Protein AF-A0A7C8EP03-F1 (afdb_monomer)

Secondary structure (DSSP, 8-state):
-EEEEEEEES--TT-TT-SS--EEEEEEEEEEGGGHHHHHHHHHHHHHTTS-HHHHHH----HHHHHHT-GGGTTS-HHHHHHHHHHHHHHHHHTT--EEEEEEEHHHHHHHHHHHH-TT----HHHHHHHHHHHHHHHHHHHH-TT--EEEEE---TTTHHHHHHHHHHHHH-TT-S---SSEEEEEEE--GGG-----

Sequence (200 aa):
MNLVYIDESGNTGLNLKDRQQPVFLLAAIVVHSSKWFSVEKGLRRILEGYFSPELSHSMELHAIDLKLRRKHFEKISFDESLTIRNKMLQMLIDYEIPVIYQRIIKGKFEKFCEANYGPGIKINPYVMAFPFVCLEVNRYLQKKGAEELGMLIFDEQKETFQQVERTLRTLRLDPSSILKTTNLIEKGFFVDSKKACLYN

Structure (mmCIF, N/CA/C/O backbone):
data_AF-A0A7C8EP03-F1
#
_entry.id   AF-A0A7C8EP03-F1
#
loop_
_atom_site.group_PDB
_atom_site.id
_atom_site.type_symbol
_atom_site.label_atom_id
_atom_site.label_alt_id
_atom_site.label_comp_id
_atom_site.label_asym_id
_atom_site.label_entity_id
_atom_site.label_seq_id
_atom_site.pdbx_PDB_ins_code
_atom_site.Cartn_x
_atom_site.Cartn_y
_atom_site.Cartn_z
_atom_site.occupancy
_atom_site.B_iso_or_equiv
_atom_site.auth_seq_id
_atom_site.auth_comp_id
_atom_site.auth_asym_id
_atom_site.auth_atom_id
_atom_site.pdbx_PDB_model_num
ATOM 1 N N . MET A 1 1 ? -12.267 12.099 -10.041 1.00 91.50 1 MET A N 1
ATOM 2 C CA . MET A 1 1 ? -10.887 12.262 -9.511 1.00 91.50 1 MET A CA 1
ATOM 3 C C . MET A 1 1 ? -10.672 11.233 -8.421 1.00 91.50 1 MET A C 1
ATOM 5 O O . MET A 1 1 ? -11.517 11.108 -7.540 1.00 91.50 1 MET A O 1
ATOM 9 N N . ASN A 1 2 ? -9.554 10.519 -8.463 1.00 94.88 2 ASN A N 1
ATOM 10 C CA . ASN A 1 2 ? -9.247 9.434 -7.541 1.00 94.88 2 ASN A CA 1
ATOM 11 C C . ASN A 1 2 ? -8.010 9.787 -6.709 1.00 94.88 2 ASN A C 1
ATOM 13 O O . ASN A 1 2 ? -6.976 10.154 -7.256 1.00 94.88 2 ASN A O 1
ATOM 17 N N . LEU A 1 3 ? -8.114 9.677 -5.392 1.00 94.06 3 LEU A N 1
ATOM 18 C CA . LEU A 1 3 ? -7.002 9.802 -4.458 1.00 94.06 3 LEU A CA 1
ATOM 19 C C . LEU A 1 3 ? -6.352 8.424 -4.323 1.00 94.06 3 LEU A C 1
ATOM 21 O O . LEU A 1 3 ? -7.020 7.461 -3.945 1.00 94.06 3 LEU A O 1
ATOM 25 N N . VAL A 1 4 ? -5.079 8.313 -4.688 1.00 94.50 4 VAL A N 1
ATOM 26 C CA . VAL A 1 4 ? -4.335 7.050 -4.714 1.00 94.50 4 VAL A CA 1
ATOM 27 C C . VAL A 1 4 ? -3.289 7.092 -3.610 1.00 94.50 4 VAL A C 1
ATOM 29 O O . VAL A 1 4 ? -2.207 7.642 -3.800 1.00 94.50 4 VAL A O 1
ATOM 32 N N . TYR A 1 5 ? -3.618 6.517 -2.459 1.00 92.12 5 TYR A N 1
ATOM 33 C CA . TYR A 1 5 ? -2.709 6.441 -1.316 1.00 92.12 5 TYR A CA 1
ATOM 34 C C . TYR A 1 5 ? -1.789 5.243 -1.474 1.00 92.12 5 TYR A C 1
ATOM 36 O O . TYR A 1 5 ? -2.287 4.127 -1.622 1.00 92.12 5 TYR A O 1
ATOM 44 N N . ILE A 1 6 ? -0.479 5.475 -1.449 1.00 91.81 6 ILE A N 1
ATOM 45 C CA . ILE A 1 6 ? 0.542 4.436 -1.562 1.00 91.81 6 ILE A CA 1
ATOM 46 C C . ILE A 1 6 ? 1.292 4.318 -0.240 1.00 91.81 6 ILE A C 1
ATOM 48 O O . ILE A 1 6 ? 1.792 5.312 0.279 1.00 91.81 6 ILE A O 1
ATOM 52 N N . ASP A 1 7 ? 1.394 3.089 0.254 1.00 91.31 7 ASP A N 1
ATOM 53 C CA . ASP A 1 7 ? 2.148 2.741 1.456 1.00 91.31 7 ASP A CA 1
ATOM 54 C C . ASP A 1 7 ? 2.815 1.370 1.275 1.00 91.31 7 ASP A C 1
ATOM 56 O O . ASP A 1 7 ? 2.405 0.553 0.432 1.00 91.31 7 ASP A O 1
ATOM 60 N N . GLU A 1 8 ? 3.857 1.106 2.052 1.00 92.00 8 GLU A N 1
ATOM 61 C CA . GLU A 1 8 ? 4.607 -0.137 1.997 1.00 92.00 8 GLU A CA 1
ATOM 62 C C . GLU A 1 8 ? 4.718 -0.856 3.338 1.00 92.00 8 GLU A C 1
ATOM 64 O O . GLU A 1 8 ? 4.571 -0.320 4.429 1.00 92.00 8 GLU A O 1
ATOM 69 N N . SER A 1 9 ? 5.046 -2.139 3.249 1.00 91.94 9 SER A N 1
ATOM 70 C CA . SER A 1 9 ? 5.392 -2.947 4.404 1.00 91.94 9 SER A CA 1
ATOM 71 C C . SER A 1 9 ? 6.598 -3.818 4.102 1.00 91.94 9 SER A C 1
ATOM 73 O O . SER A 1 9 ? 6.785 -4.307 2.983 1.00 91.94 9 SER A O 1
ATOM 75 N N . GLY A 1 10 ? 7.424 -4.035 5.123 1.00 91.31 10 GLY A N 1
ATOM 76 C CA . GLY A 1 10 ? 8.625 -4.851 4.999 1.00 91.31 10 GLY A CA 1
ATOM 77 C C . GLY A 1 10 ? 9.752 -4.158 4.232 1.00 91.31 10 GLY A C 1
ATOM 78 O O . GLY A 1 10 ? 10.548 -4.840 3.584 1.00 91.31 10 GLY A O 1
ATOM 79 N N . ASN A 1 11 ? 9.822 -2.825 4.244 1.00 90.12 11 ASN A N 1
ATOM 80 C CA . ASN A 1 11 ? 10.927 -2.093 3.636 1.00 90.12 11 ASN A CA 1
ATOM 81 C C . ASN A 1 11 ? 12.178 -2.179 4.524 1.00 90.12 11 ASN A C 1
ATOM 83 O O . ASN A 1 11 ? 12.226 -1.619 5.612 1.00 90.12 11 ASN A O 1
ATOM 87 N N . THR A 1 12 ? 13.196 -2.895 4.048 1.00 91.69 12 THR A N 1
ATOM 88 C CA . THR A 1 12 ? 14.515 -3.004 4.702 1.00 91.69 12 THR A CA 1
ATOM 89 C C . THR A 1 12 ? 15.621 -2.460 3.796 1.00 91.69 12 THR A C 1
ATOM 91 O O . THR A 1 12 ? 16.773 -2.900 3.867 1.00 91.69 12 THR A O 1
ATOM 94 N N . GLY A 1 13 ? 15.259 -1.560 2.873 1.00 89.69 13 GLY A N 1
ATOM 95 C CA . GLY A 1 13 ? 16.152 -1.036 1.846 1.00 89.69 13 GLY A CA 1
ATOM 96 C C . GLY A 1 13 ? 16.769 -2.154 1.003 1.00 89.69 13 GLY A C 1
ATOM 97 O O . GLY A 1 13 ? 16.072 -2.985 0.420 1.00 89.69 13 GLY A O 1
ATOM 98 N N . LEU A 1 14 ? 18.102 -2.199 0.958 1.00 91.75 14 LEU A N 1
ATOM 99 C CA . LEU A 1 14 ? 18.863 -3.195 0.191 1.00 91.75 14 LEU A CA 1
ATOM 100 C C . LEU A 1 14 ? 19.091 -4.520 0.941 1.00 91.75 14 LEU A C 1
ATOM 102 O O . LEU A 1 14 ? 19.703 -5.443 0.391 1.00 91.75 14 LEU A O 1
ATOM 106 N N . ASN A 1 15 ? 18.625 -4.655 2.188 1.00 93.50 15 ASN A N 1
ATOM 107 C CA . ASN A 1 15 ? 18.754 -5.907 2.930 1.00 93.50 15 ASN A CA 1
ATOM 108 C C . ASN A 1 15 ? 17.709 -6.937 2.467 1.00 93.50 15 ASN A C 1
ATOM 110 O O . ASN A 1 15 ? 16.651 -7.095 3.078 1.00 93.50 15 ASN A O 1
ATOM 114 N N . LEU A 1 16 ? 18.024 -7.672 1.398 1.00 93.06 16 LEU A N 1
ATOM 115 C CA . LEU A 1 16 ? 17.158 -8.718 0.839 1.00 93.06 16 LEU A CA 1
ATOM 116 C C . LEU A 1 16 ? 17.169 -10.040 1.634 1.00 93.06 16 LEU A C 1
ATOM 118 O O . LEU A 1 16 ? 16.388 -10.943 1.331 1.00 93.06 16 LEU A O 1
ATOM 122 N N . LYS A 1 17 ? 18.021 -10.156 2.660 1.00 92.69 17 LYS A N 1
ATOM 123 C CA . LYS A 1 17 ? 18.190 -11.372 3.476 1.00 92.69 17 LYS A CA 1
ATOM 124 C C . LYS A 1 17 ? 17.561 -11.264 4.866 1.00 92.69 17 LYS A C 1
ATOM 126 O O . LYS A 1 17 ? 17.803 -12.127 5.710 1.00 92.69 17 LYS A O 1
ATOM 131 N N . ASP A 1 18 ? 16.762 -10.228 5.116 1.00 92.81 18 ASP A N 1
ATOM 132 C CA . ASP A 1 18 ? 16.060 -10.071 6.386 1.00 92.81 18 ASP A CA 1
ATOM 133 C C . ASP A 1 18 ? 15.073 -11.231 6.612 1.00 92.81 18 ASP A C 1
ATOM 135 O O . ASP A 1 18 ? 14.080 -11.383 5.896 1.00 92.81 18 ASP A O 1
ATOM 139 N N . ARG A 1 19 ? 15.362 -12.069 7.614 1.00 92.31 19 ARG A N 1
ATOM 140 C CA . ARG A 1 19 ? 14.535 -13.235 7.959 1.00 92.31 19 ARG A CA 1
ATOM 141 C C . ARG A 1 19 ? 13.254 -12.858 8.702 1.00 92.31 19 ARG A C 1
ATOM 143 O O . ARG A 1 19 ? 12.299 -13.628 8.650 1.00 92.31 19 ARG A O 1
ATOM 150 N N . GLN A 1 20 ? 13.227 -11.717 9.390 1.00 93.50 20 GLN A N 1
ATOM 151 C CA . GLN A 1 20 ? 12.037 -11.222 10.087 1.00 93.50 20 GLN A CA 1
ATOM 152 C C . GLN A 1 20 ? 11.071 -10.539 9.112 1.00 93.50 20 GLN A C 1
ATOM 154 O O . GLN A 1 20 ? 9.857 -10.602 9.305 1.00 93.50 20 GLN A O 1
ATOM 159 N N . GLN A 1 21 ? 11.597 -9.944 8.039 1.00 92.50 21 GLN A N 1
ATOM 160 C CA . GLN A 1 21 ? 10.820 -9.287 6.987 1.00 92.50 21 GLN A CA 1
ATOM 161 C C . GLN A 1 21 ? 11.145 -9.866 5.596 1.00 92.50 21 GLN A C 1
ATOM 163 O O . GLN A 1 21 ? 11.687 -9.158 4.744 1.00 92.50 21 GLN A O 1
ATOM 168 N N . PRO A 1 22 ? 10.803 -11.137 5.310 1.00 96.69 22 PRO A N 1
ATOM 169 C CA . PRO A 1 22 ? 11.186 -11.809 4.061 1.00 96.69 22 PRO A CA 1
ATOM 170 C C . PRO A 1 22 ? 10.405 -11.326 2.828 1.00 96.69 22 PRO A C 1
ATOM 172 O O . PRO A 1 22 ? 10.732 -11.683 1.691 1.00 96.69 22 PRO A O 1
ATOM 175 N N . VAL A 1 23 ? 9.348 -10.544 3.044 1.00 97.12 23 VAL A N 1
ATOM 176 C CA . VAL A 1 23 ? 8.439 -10.047 2.014 1.00 97.12 23 VAL A CA 1
ATOM 177 C C . VAL A 1 23 ? 8.402 -8.529 2.085 1.00 97.12 23 VAL A C 1
ATOM 179 O O . VAL A 1 23 ? 8.245 -7.965 3.163 1.00 97.12 23 VAL A O 1
ATOM 182 N N . PHE A 1 24 ? 8.532 -7.896 0.926 1.00 96.31 24 PHE A N 1
ATOM 183 C CA . PHE A 1 24 ? 8.195 -6.497 0.714 1.00 96.31 24 PHE A CA 1
ATOM 184 C C . PHE A 1 24 ? 6.832 -6.416 0.013 1.00 96.31 24 PHE A C 1
ATOM 186 O O . PHE A 1 24 ? 6.558 -7.200 -0.905 1.00 96.31 24 PHE A O 1
ATOM 193 N N . LEU A 1 25 ? 5.985 -5.489 0.442 1.00 96.19 25 LEU A N 1
ATOM 194 C CA . LEU A 1 25 ? 4.682 -5.213 -0.152 1.00 96.19 25 LEU A CA 1
ATOM 195 C C . LEU A 1 25 ? 4.572 -3.712 -0.390 1.00 96.19 25 LEU A C 1
ATOM 197 O O . LEU A 1 25 ? 4.747 -2.952 0.551 1.00 96.19 25 LEU A O 1
ATOM 201 N N . LEU A 1 26 ? 4.234 -3.312 -1.609 1.00 95.44 26 LEU A N 1
ATOM 202 C CA . LEU A 1 26 ? 3.819 -1.949 -1.926 1.00 95.44 26 LEU A CA 1
ATOM 203 C C . LEU A 1 26 ? 2.355 -1.996 -2.341 1.00 95.44 26 LEU A C 1
ATOM 205 O O . LEU A 1 26 ? 2.010 -2.764 -3.244 1.00 95.44 26 LEU A O 1
ATOM 209 N N . ALA A 1 27 ? 1.503 -1.221 -1.682 1.00 95.75 27 ALA A N 1
ATOM 210 C CA . ALA A 1 27 ? 0.070 -1.217 -1.929 1.00 95.75 27 ALA A CA 1
ATOM 211 C C . ALA A 1 27 ? -0.431 0.197 -2.222 1.00 95.75 27 ALA A C 1
ATOM 213 O O . ALA A 1 27 ? 0.077 1.173 -1.685 1.00 95.75 27 ALA A O 1
ATOM 214 N N . ALA A 1 28 ? -1.447 0.276 -3.071 1.00 95.69 28 ALA A N 1
ATOM 215 C CA . ALA A 1 28 ? -2.186 1.468 -3.420 1.00 95.69 28 ALA A CA 1
ATOM 216 C C . ALA A 1 28 ? -3.669 1.255 -3.101 1.00 95.69 28 ALA A C 1
ATOM 218 O O . ALA A 1 28 ? -4.264 0.264 -3.536 1.00 95.69 28 ALA A O 1
ATOM 219 N N . ILE A 1 29 ? -4.271 2.200 -2.385 1.00 95.94 29 ILE A N 1
ATOM 220 C CA . ILE A 1 29 ? -5.716 2.275 -2.161 1.00 95.94 29 ILE A CA 1
ATOM 221 C C . ILE A 1 29 ? -6.265 3.417 -3.013 1.00 95.94 29 ILE A C 1
ATOM 223 O O . ILE A 1 29 ? -5.770 4.542 -2.935 1.00 95.94 29 ILE A O 1
ATOM 227 N N . VAL A 1 30 ? -7.285 3.135 -3.828 1.00 96.38 30 VAL A N 1
ATOM 228 C CA . VAL A 1 30 ? -7.843 4.107 -4.781 1.00 96.38 30 VAL A CA 1
ATOM 229 C C . VAL A 1 30 ? -9.221 4.591 -4.329 1.00 96.38 30 VAL A C 1
ATOM 231 O O . VAL A 1 30 ? -10.228 3.910 -4.505 1.00 96.38 30 VAL A O 1
ATOM 234 N N . VAL A 1 31 ? -9.301 5.799 -3.779 1.00 96.12 31 VAL A N 1
ATOM 235 C CA . VAL A 1 31 ? -10.553 6.374 -3.270 1.00 96.12 31 VAL A CA 1
ATOM 236 C C . VAL A 1 31 ? -11.045 7.458 -4.220 1.00 96.12 31 VAL A C 1
ATOM 238 O O . VAL A 1 31 ? -10.395 8.486 -4.391 1.00 96.12 31 VAL A O 1
ATOM 241 N N . HIS A 1 32 ? -12.215 7.274 -4.833 1.00 95.31 32 HIS A N 1
ATOM 242 C CA . HIS A 1 32 ? -12.831 8.367 -5.587 1.00 95.31 32 HIS A CA 1
ATOM 243 C C . HIS A 1 32 ? -13.190 9.516 -4.632 1.00 95.31 32 HIS A C 1
ATOM 245 O O . HIS A 1 32 ? -13.743 9.267 -3.559 1.00 95.31 32 HIS A O 1
ATOM 251 N N . SER A 1 33 ? -12.918 10.768 -5.010 1.00 93.75 33 SER A N 1
ATOM 252 C CA . SER A 1 33 ? -13.077 11.929 -4.119 1.00 93.75 33 SER A CA 1
ATOM 253 C C . SER A 1 33 ? -14.491 12.064 -3.540 1.00 93.75 33 SER A C 1
ATOM 255 O O . SER A 1 33 ? -14.646 12.438 -2.382 1.00 93.75 33 SER A O 1
ATOM 257 N N . SER A 1 34 ? -15.527 11.675 -4.291 1.00 94.62 34 SER A N 1
ATOM 258 C CA . SER A 1 34 ? -16.915 11.668 -3.797 1.00 94.62 34 SER A CA 1
ATOM 259 C C . SER A 1 34 ? -17.189 10.640 -2.689 1.00 94.62 34 SER A C 1
ATOM 261 O O . SER A 1 34 ? -18.133 10.815 -1.921 1.00 94.62 34 SER A O 1
ATOM 263 N N . LYS A 1 35 ? -16.383 9.574 -2.583 1.00 94.81 35 LYS A N 1
ATOM 264 C CA . LYS A 1 35 ? -16.506 8.543 -1.540 1.00 94.81 35 LYS A CA 1
ATOM 265 C C . LYS A 1 35 ? -15.718 8.895 -0.271 1.00 94.81 35 LYS A C 1
ATOM 267 O O . LYS A 1 35 ? -15.997 8.300 0.765 1.00 94.81 35 LYS A O 1
ATOM 272 N N . TRP A 1 36 ? -14.798 9.870 -0.323 1.00 92.62 36 TRP A N 1
ATOM 273 C CA . TRP A 1 36 ? -13.889 10.227 0.780 1.00 92.62 36 TRP A CA 1
ATOM 274 C C . TRP A 1 36 ? -14.606 10.370 2.127 1.00 92.62 36 T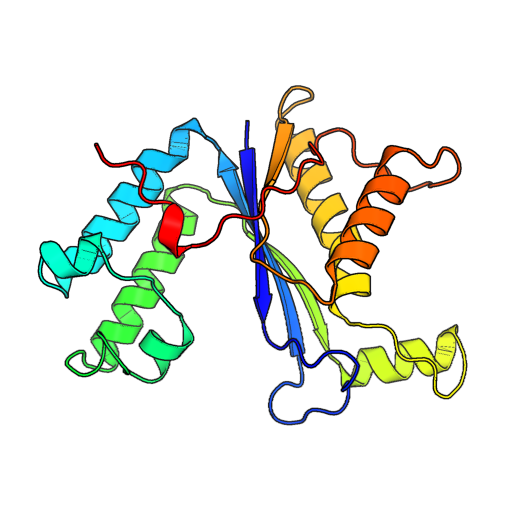RP A C 1
ATOM 276 O O . TRP A 1 36 ? -14.331 9.620 3.059 1.00 92.62 36 TRP A O 1
ATOM 286 N N . PHE A 1 37 ? -15.595 11.264 2.195 1.00 93.12 37 PHE A N 1
ATOM 287 C CA . PHE A 1 37 ? -16.313 11.547 3.439 1.00 93.12 37 PHE A CA 1
ATOM 288 C C . PHE A 1 37 ? -17.069 10.323 3.978 1.00 93.12 37 PHE A C 1
ATOM 290 O O . PHE A 1 37 ? -17.167 10.120 5.186 1.00 93.12 37 PHE A O 1
ATOM 297 N N . SER A 1 38 ? -17.590 9.475 3.086 1.00 94.81 38 SER A N 1
ATOM 298 C CA . SER A 1 38 ? -18.303 8.256 3.486 1.00 94.81 38 SER A CA 1
ATOM 299 C C . SER A 1 38 ? -17.348 7.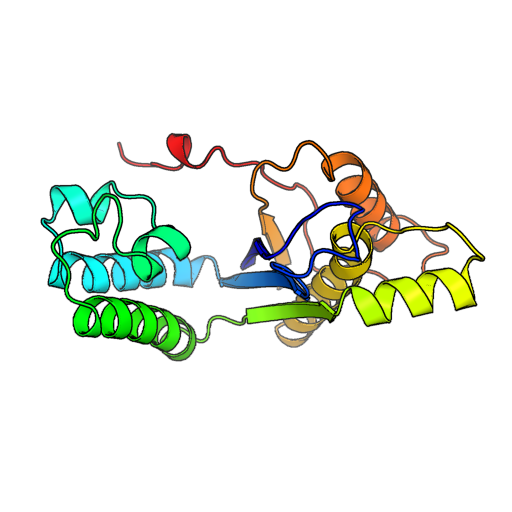217 4.071 1.00 94.81 38 SER A C 1
ATOM 301 O O . SER A 1 38 ? -17.650 6.621 5.106 1.00 94.81 38 SER A O 1
ATOM 303 N N . VAL A 1 39 ? -16.177 7.043 3.452 1.00 94.06 39 VAL A N 1
ATOM 304 C CA . VAL A 1 39 ? -15.118 6.152 3.946 1.00 94.06 39 VAL A CA 1
ATOM 305 C C . VAL A 1 39 ? -14.612 6.629 5.306 1.00 94.06 39 VAL A C 1
ATOM 307 O O . VAL A 1 39 ? -14.563 5.842 6.248 1.00 94.06 39 VAL A O 1
ATOM 310 N N . GLU A 1 40 ? -14.317 7.922 5.440 1.00 92.12 40 GLU A N 1
ATOM 311 C CA . GLU A 1 40 ?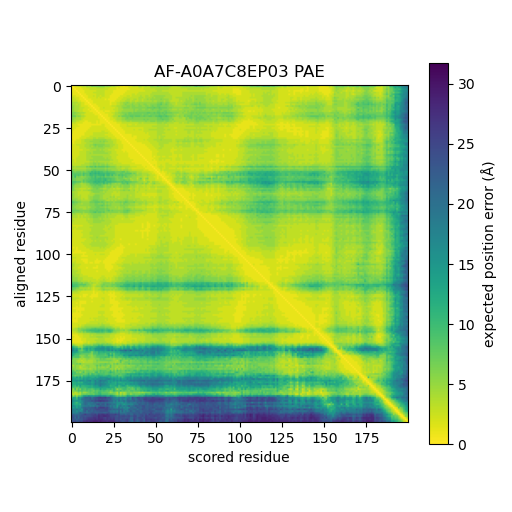 -13.866 8.518 6.699 1.00 92.12 40 GLU A CA 1
ATOM 312 C C . GLU A 1 40 ? -14.902 8.332 7.816 1.00 92.12 40 GLU A C 1
ATOM 314 O O . GLU A 1 40 ? -14.584 7.829 8.894 1.00 92.12 40 GLU A O 1
ATOM 319 N N . LYS A 1 41 ? -16.173 8.654 7.547 1.00 92.00 41 LYS A N 1
ATOM 320 C CA . LYS A 1 41 ? -17.267 8.453 8.506 1.00 92.00 41 LYS A CA 1
ATOM 321 C C . LYS A 1 41 ? -17.454 6.978 8.869 1.00 92.00 41 LYS A C 1
ATOM 323 O O . LYS A 1 41 ? -17.758 6.664 10.020 1.00 92.00 41 LYS A O 1
ATOM 328 N N . GLY A 1 42 ? -17.284 6.074 7.903 1.00 93.12 42 GLY A N 1
ATOM 329 C CA . GLY A 1 42 ? -17.304 4.629 8.127 1.00 93.12 42 GLY A CA 1
ATOM 330 C C . GLY A 1 42 ? -16.213 4.193 9.100 1.00 93.12 42 GLY A C 1
ATOM 331 O O . GLY A 1 42 ? -16.507 3.500 10.075 1.00 93.12 42 GLY A O 1
ATOM 332 N N . LEU A 1 43 ? -14.985 4.671 8.888 1.00 92.62 43 LEU A N 1
ATOM 333 C CA . LEU A 1 43 ? -13.852 4.396 9.764 1.00 92.62 43 LEU A CA 1
ATOM 334 C C . LEU A 1 43 ? -14.096 4.933 11.179 1.00 92.62 43 LEU A C 1
ATOM 336 O O . LEU A 1 43 ? -13.962 4.180 12.143 1.00 92.62 43 LEU A O 1
ATOM 340 N N . ARG A 1 44 ? -14.528 6.194 11.310 1.00 91.31 44 ARG A N 1
ATOM 341 C CA . ARG A 1 44 ? -14.831 6.815 12.613 1.00 91.31 44 ARG A CA 1
ATOM 342 C C . ARG A 1 44 ? -15.889 6.028 13.382 1.00 91.31 44 ARG A C 1
ATOM 344 O O . ARG A 1 44 ? -15.666 5.697 14.541 1.00 91.31 44 ARG A O 1
ATOM 351 N N . ARG A 1 45 ? -16.971 5.610 12.717 1.00 92.62 45 ARG A N 1
ATOM 352 C 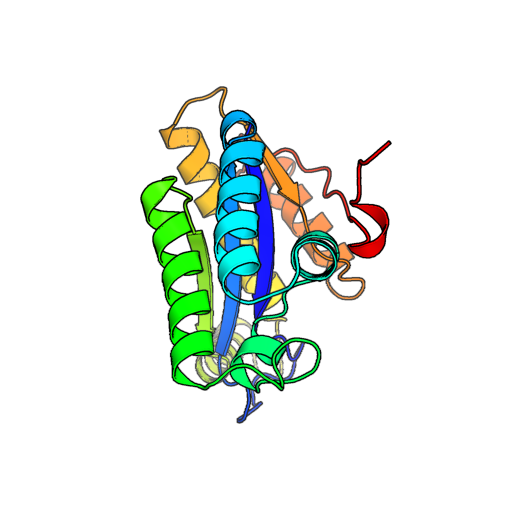CA . ARG A 1 45 ? -18.023 4.787 13.336 1.00 92.62 45 ARG A CA 1
ATOM 353 C C . ARG A 1 45 ? -17.506 3.434 13.829 1.00 92.62 45 ARG A C 1
ATOM 355 O O . ARG A 1 45 ? -17.973 2.941 14.853 1.00 92.62 45 ARG A O 1
ATOM 362 N N . ILE A 1 46 ? -16.566 2.813 13.110 1.00 93.81 46 ILE A N 1
ATOM 363 C CA . ILE A 1 46 ? -15.929 1.575 13.581 1.00 93.81 46 ILE A CA 1
ATOM 364 C C . ILE A 1 46 ? -15.181 1.851 14.887 1.00 93.81 46 ILE A C 1
ATOM 366 O O . ILE A 1 46 ? -15.337 1.076 15.825 1.00 93.81 46 ILE A O 1
ATOM 370 N N . LEU A 1 47 ? -14.409 2.940 14.957 1.00 92.62 47 LEU A N 1
ATOM 371 C CA . LEU A 1 47 ? -13.590 3.290 16.121 1.00 92.62 47 LEU A CA 1
ATOM 372 C C . LEU A 1 47 ? -14.413 3.749 17.332 1.00 92.62 47 LEU A C 1
ATOM 374 O O . LEU A 1 47 ? -14.112 3.345 18.450 1.00 92.62 47 LEU A O 1
ATOM 378 N N . GLU A 1 48 ? -15.471 4.532 17.132 1.00 91.62 48 GLU A N 1
ATOM 379 C CA . GLU A 1 48 ? -16.393 4.972 18.196 1.00 91.62 48 GLU A CA 1
ATOM 380 C C . GLU A 1 48 ? -17.041 3.803 18.951 1.00 91.62 48 GLU A C 1
ATOM 382 O O . GLU A 1 48 ? -17.425 3.950 20.107 1.00 91.62 48 GLU A O 1
ATOM 387 N N . GLY A 1 49 ? -17.134 2.622 18.329 1.00 90.88 49 GLY A N 1
ATOM 388 C CA . GLY A 1 49 ? -17.604 1.410 19.000 1.00 90.88 49 GLY A CA 1
ATOM 389 C C . GLY A 1 49 ? -16.649 0.861 20.068 1.00 90.88 49 GLY A C 1
ATOM 390 O O . GLY A 1 49 ? -17.057 -0.013 20.827 1.00 90.88 49 GLY A O 1
ATOM 391 N N . TYR A 1 50 ? -15.401 1.339 20.119 1.00 92.19 50 TYR A N 1
ATOM 392 C CA . TYR A 1 50 ? -14.345 0.821 21.002 1.00 92.19 50 TYR A CA 1
ATOM 393 C C . TYR A 1 50 ? -13.587 1.912 21.771 1.00 92.19 50 TYR A C 1
ATOM 395 O O . TYR A 1 50 ? -12.944 1.619 22.778 1.00 92.19 50 TYR A O 1
ATOM 403 N N . PHE A 1 51 ? -13.644 3.164 21.316 1.00 91.38 51 PHE A N 1
ATOM 404 C CA . PHE A 1 51 ? -12.918 4.294 21.894 1.00 91.38 51 PHE A CA 1
ATOM 405 C C . PHE A 1 51 ? -13.858 5.452 22.216 1.00 91.38 51 PHE A C 1
ATOM 407 O O . PHE A 1 51 ? -14.925 5.584 21.617 1.00 91.38 51 PHE A O 1
ATOM 414 N N . SER A 1 52 ? -13.441 6.332 23.133 1.00 87.12 52 SER A N 1
ATOM 415 C CA . SER A 1 52 ? -14.167 7.582 23.372 1.00 87.12 52 SER A CA 1
ATOM 416 C C . SER A 1 52 ? -14.213 8.436 22.094 1.00 87.12 52 SER A C 1
ATOM 418 O O . SER A 1 52 ? -13.264 8.383 21.306 1.00 87.12 52 SER A O 1
ATOM 420 N N . PRO A 1 53 ? -15.261 9.260 21.891 1.00 84.69 53 PRO A N 1
ATOM 421 C CA . PRO A 1 53 ? -15.371 10.124 20.713 1.00 84.69 53 PRO A CA 1
ATOM 422 C C . PRO A 1 53 ? -14.146 11.024 20.499 1.00 84.69 53 PRO A C 1
ATOM 424 O O . PRO A 1 53 ? -13.666 11.174 19.383 1.00 84.69 53 PRO A O 1
ATOM 427 N N . GLU A 1 54 ? -13.582 11.578 21.570 1.00 86.19 54 GLU A N 1
ATOM 428 C CA . GLU A 1 54 ? -12.381 12.423 21.506 1.00 86.19 54 GLU A CA 1
ATOM 429 C C . GLU A 1 54 ? -11.169 11.664 20.947 1.00 86.19 54 GLU A C 1
ATOM 431 O O . GLU A 1 54 ? -10.426 12.177 20.103 1.00 86.19 54 GLU A O 1
ATOM 436 N N . LEU A 1 55 ? -10.984 10.415 21.385 1.00 84.38 55 LEU A N 1
ATOM 437 C CA . LEU A 1 55 ? -9.867 9.584 20.956 1.00 84.38 55 LEU A CA 1
ATOM 438 C C . LEU A 1 55 ? -10.089 9.037 19.543 1.00 84.38 55 LEU A C 1
ATOM 440 O O . LEU A 1 55 ? -9.171 9.075 18.727 1.00 84.38 55 LEU A O 1
ATOM 444 N N . SER A 1 56 ? -11.308 8.592 19.226 1.00 82.25 56 SER A N 1
ATOM 445 C CA . SER A 1 56 ? -11.655 8.085 17.895 1.00 82.25 56 SER A CA 1
ATOM 446 C C . SER A 1 56 ? -11.490 9.142 16.800 1.00 82.25 56 SER A C 1
ATOM 448 O O . SER A 1 56 ? -11.299 8.784 15.637 1.00 82.25 56 SER A O 1
ATOM 450 N N . HIS A 1 57 ? -11.534 10.432 17.156 1.00 79.81 57 HIS A N 1
ATOM 451 C CA . HIS A 1 57 ? -11.391 11.517 16.192 1.00 79.81 57 HIS A CA 1
ATOM 452 C C . HIS A 1 57 ? -9.960 11.996 15.962 1.00 79.81 57 HIS A C 1
ATOM 454 O O . HIS A 1 57 ? -9.676 12.505 14.875 1.00 79.81 57 HIS A O 1
ATOM 460 N N . SER A 1 58 ? -9.088 11.834 16.956 1.00 80.88 58 SER A N 1
ATOM 461 C CA . SER A 1 58 ? -7.730 12.391 16.976 1.00 80.88 58 SER A CA 1
ATOM 462 C C . SER A 1 58 ? -6.625 11.349 16.800 1.00 80.88 58 SER A C 1
ATOM 464 O O . SER A 1 58 ? -5.477 11.718 16.555 1.00 80.88 58 SER A O 1
ATOM 466 N N . MET A 1 59 ? -6.943 10.057 16.925 1.00 84.12 59 MET A N 1
ATOM 467 C CA . MET A 1 59 ? -5.939 9.002 16.851 1.00 84.12 59 MET A CA 1
ATOM 468 C C . MET A 1 59 ? -5.500 8.690 15.416 1.00 84.12 59 MET A C 1
ATOM 470 O O . MET A 1 59 ? -6.317 8.505 14.514 1.00 84.12 59 MET A O 1
ATOM 474 N N . GLU A 1 60 ? -4.193 8.522 15.236 1.00 83.81 60 GLU A N 1
ATOM 475 C CA . GLU A 1 60 ? -3.615 7.899 14.048 1.00 83.81 60 GLU A CA 1
ATOM 476 C C . GLU A 1 60 ? -3.607 6.372 14.227 1.00 83.81 60 GLU A C 1
ATOM 478 O O . GLU A 1 60 ? -3.147 5.839 15.244 1.00 83.81 60 GLU A O 1
ATOM 483 N N . LEU A 1 61 ? -4.154 5.646 13.249 1.00 85.81 61 LEU A N 1
ATOM 484 C CA . LEU A 1 61 ? -4.220 4.188 13.288 1.00 85.81 61 LEU A CA 1
ATOM 485 C C . LEU A 1 61 ? -2.964 3.572 12.677 1.00 85.81 61 LEU A C 1
ATOM 487 O O . LEU A 1 61 ? -2.772 3.612 11.466 1.00 85.81 61 LEU A O 1
ATOM 491 N N . HIS A 1 62 ? -2.182 2.870 13.493 1.00 88.00 62 HIS A N 1
ATOM 492 C CA . HIS A 1 62 ? -1.119 2.004 12.991 1.00 88.00 62 HIS A CA 1
ATOM 493 C C . HIS A 1 62 ? -1.496 0.534 13.164 1.00 88.00 62 HIS A C 1
ATOM 495 O O . HIS A 1 62 ? -1.757 0.058 14.273 1.00 88.00 62 HIS A O 1
ATOM 501 N N . ALA A 1 63 ? -1.455 -0.227 12.068 1.00 87.88 63 ALA A N 1
ATOM 502 C CA . ALA A 1 63 ? -1.789 -1.651 12.078 1.00 87.88 63 ALA A CA 1
ATOM 503 C C . ALA A 1 63 ? -0.915 -2.463 13.054 1.00 87.88 63 ALA A C 1
ATOM 505 O O . ALA A 1 63 ? -1.382 -3.437 13.649 1.00 87.88 63 ALA A O 1
ATOM 506 N N . ILE A 1 64 ? 0.346 -2.054 13.252 1.00 88.31 64 ILE A N 1
ATOM 507 C CA . ILE A 1 64 ? 1.253 -2.699 14.206 1.00 88.31 64 ILE A CA 1
ATOM 508 C C . ILE A 1 64 ? 0.826 -2.468 15.660 1.00 88.31 64 ILE A C 1
ATOM 510 O O . ILE A 1 64 ? 0.890 -3.404 16.457 1.00 88.31 64 ILE A O 1
ATOM 514 N N . ASP A 1 65 ? 0.328 -1.274 15.990 1.00 92.25 65 ASP A N 1
ATOM 515 C CA . ASP A 1 65 ? -0.142 -0.941 17.337 1.00 92.25 65 ASP A CA 1
ATOM 516 C C . ASP A 1 65 ? -1.437 -1.693 17.660 1.00 92.25 65 ASP A C 1
ATOM 518 O O . ASP A 1 65 ? -1.563 -2.244 18.752 1.00 92.25 65 ASP A O 1
ATOM 522 N N . LEU A 1 66 ? -2.344 -1.827 16.684 1.00 92.44 66 LEU A N 1
ATOM 523 C CA . LEU A 1 66 ? -3.551 -2.652 16.808 1.00 92.44 66 LEU A CA 1
ATOM 524 C C . LEU A 1 66 ? -3.210 -4.138 17.016 1.00 92.44 66 LEU A C 1
ATOM 526 O O . LEU A 1 66 ? -3.786 -4.798 17.883 1.00 92.44 66 LEU A O 1
ATOM 530 N N . LYS A 1 67 ? -2.255 -4.667 16.236 1.00 89.12 67 LYS A N 1
ATOM 531 C CA . LYS A 1 67 ? -1.818 -6.072 16.308 1.00 89.12 67 LYS A CA 1
ATOM 532 C C . LYS A 1 67 ? -1.125 -6.394 17.630 1.00 89.12 67 LYS A C 1
ATOM 534 O O . LYS A 1 67 ? -1.376 -7.448 18.211 1.00 89.12 67 LYS A O 1
ATOM 539 N N . LEU A 1 68 ? -0.218 -5.525 18.072 1.00 91.81 68 LEU A N 1
ATOM 540 C CA . LEU A 1 68 ? 0.540 -5.709 19.311 1.00 91.81 68 LEU A CA 1
ATOM 541 C C . LEU A 1 68 ? -0.219 -5.218 20.549 1.00 91.81 68 LEU A C 1
ATOM 543 O O . LEU A 1 68 ? 0.271 -5.434 21.655 1.00 91.81 68 LEU A O 1
ATOM 547 N N . ARG A 1 69 ? -1.391 -4.593 20.361 1.00 92.94 69 ARG A N 1
ATOM 548 C CA . ARG A 1 69 ? -2.231 -3.986 21.404 1.00 92.94 69 ARG A CA 1
ATOM 549 C C . ARG A 1 69 ? -1.448 -2.992 22.264 1.00 92.94 69 ARG A C 1
ATOM 551 O O . ARG A 1 69 ? -1.352 -3.136 23.477 1.00 92.94 69 ARG A O 1
ATOM 558 N N . ARG A 1 70 ? -0.833 -2.009 21.604 1.00 92.19 70 ARG A N 1
ATOM 559 C CA . ARG A 1 70 ? -0.022 -0.945 22.225 1.00 92.19 70 ARG A CA 1
ATOM 560 C C . ARG A 1 70 ? -0.697 0.416 22.078 1.00 92.19 70 ARG A C 1
ATOM 562 O O . ARG A 1 70 ? -1.617 0.564 21.272 1.00 92.19 70 ARG A O 1
ATOM 569 N N . LYS A 1 71 ? -0.210 1.423 22.811 1.00 91.56 71 LYS A N 1
ATOM 570 C CA . LYS A 1 71 ? -0.751 2.791 22.785 1.00 91.56 71 LYS A CA 1
ATOM 571 C C . LYS A 1 71 ? -2.249 2.768 23.126 1.00 91.56 71 LYS A C 1
ATOM 573 O O . LYS A 1 71 ? -2.657 2.230 24.147 1.00 91.56 71 LYS A O 1
ATOM 578 N N . HIS A 1 72 ? -3.089 3.292 22.240 1.00 89.81 72 HIS A N 1
ATOM 579 C CA . HIS A 1 72 ? -4.534 3.370 22.422 1.00 89.81 72 HIS A CA 1
ATOM 580 C C . HIS A 1 72 ? -5.218 1.997 22.533 1.00 89.81 72 HIS A C 1
ATOM 582 O O . HIS A 1 72 ? -6.305 1.909 23.092 1.00 89.81 72 HIS A O 1
ATOM 588 N N . PHE A 1 73 ? -4.579 0.919 22.064 1.00 91.69 73 PHE A N 1
ATOM 589 C CA . PHE A 1 73 ? -5.163 -0.426 22.007 1.00 91.69 73 PHE A CA 1
ATOM 590 C C . PHE A 1 73 ? -4.877 -1.301 23.239 1.00 91.69 73 PHE A C 1
ATOM 592 O O . PHE A 1 73 ? -5.284 -2.458 23.258 1.00 91.69 73 PHE A O 1
ATOM 599 N N . GLU A 1 74 ? -4.190 -0.794 24.268 1.00 91.69 74 GLU A N 1
ATOM 600 C CA . GLU A 1 74 ? -3.788 -1.591 25.447 1.00 91.69 74 GLU A CA 1
ATOM 601 C C . GLU A 1 74 ? -4.971 -2.189 26.217 1.00 91.69 74 GLU A C 1
ATOM 603 O O . GLU A 1 74 ? -4.870 -3.279 26.778 1.00 91.69 74 GLU A O 1
ATOM 608 N N . LYS A 1 75 ? -6.105 -1.481 26.222 1.00 91.25 75 LYS A N 1
ATOM 609 C CA . LYS A 1 75 ? -7.329 -1.891 26.926 1.00 91.25 75 LYS A CA 1
ATOM 610 C C . LYS A 1 75 ? -8.265 -2.751 26.078 1.00 91.25 75 LYS A C 1
ATOM 612 O O . LYS A 1 75 ? -9.292 -3.188 26.582 1.00 91.25 75 LYS A O 1
ATOM 617 N N . ILE A 1 76 ? -7.919 -2.981 24.815 1.00 92.31 76 ILE A N 1
ATOM 618 C CA . ILE A 1 76 ? -8.732 -3.753 23.880 1.00 92.31 76 ILE A CA 1
ATOM 619 C C . ILE A 1 76 ? -8.297 -5.220 23.924 1.00 92.31 76 ILE A C 1
ATOM 621 O O . ILE A 1 76 ? -7.105 -5.554 23.967 1.00 92.31 76 ILE A O 1
ATOM 625 N N . SER A 1 77 ? -9.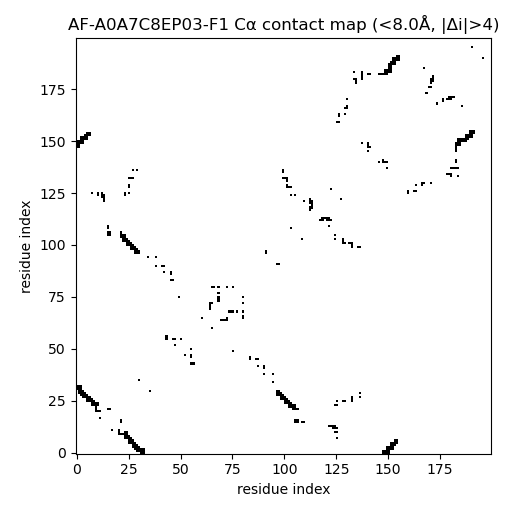271 -6.123 23.942 1.00 94.00 77 SER A N 1
ATOM 626 C CA . SER A 1 77 ? -9.030 -7.562 23.878 1.00 94.00 77 SER A CA 1
ATOM 627 C C . SER A 1 77 ? -8.518 -7.988 22.498 1.00 94.00 77 SER A C 1
ATOM 629 O O . SER A 1 77 ? -8.629 -7.279 21.499 1.00 94.00 77 SER A O 1
ATOM 631 N N . PHE A 1 78 ? -7.939 -9.186 22.413 1.00 92.69 78 PHE A N 1
ATOM 632 C CA . PHE A 1 78 ? -7.487 -9.716 21.127 1.00 92.69 78 PHE A CA 1
ATOM 633 C C . PHE A 1 78 ? -8.636 -9.848 20.109 1.00 92.69 78 PHE A C 1
ATOM 635 O O . PHE A 1 78 ? -8.466 -9.478 18.945 1.00 92.69 78 PHE A O 1
ATOM 642 N N . ASP A 1 79 ? -9.807 -10.308 20.555 1.00 95.44 79 ASP A N 1
ATOM 643 C CA . ASP A 1 79 ? -10.982 -10.504 19.699 1.00 95.44 79 ASP A CA 1
ATOM 644 C C . ASP A 1 79 ? -11.563 -9.177 19.202 1.00 95.44 79 ASP A C 1
ATOM 646 O O . ASP A 1 79 ? -11.965 -9.056 18.041 1.00 95.44 79 ASP A O 1
ATOM 650 N N . GLU A 1 80 ? -11.550 -8.140 20.037 1.00 95.06 80 GLU A N 1
ATOM 651 C CA . GLU A 1 80 ? -11.938 -6.794 19.619 1.00 95.06 80 GLU A CA 1
ATOM 652 C C . GLU A 1 80 ? -10.942 -6.215 18.608 1.00 95.06 80 GLU A C 1
ATOM 654 O O . GLU A 1 80 ? -11.372 -5.707 17.572 1.00 95.06 80 GLU A O 1
ATOM 659 N N . SER A 1 81 ? -9.626 -6.370 18.819 1.00 94.19 81 SER A N 1
ATOM 660 C CA . SER A 1 81 ? -8.617 -5.963 17.827 1.00 94.19 81 SER A CA 1
ATOM 661 C C . SER A 1 81 ? -8.826 -6.661 16.479 1.00 94.19 81 SER A C 1
ATOM 663 O O . SER A 1 81 ? -8.729 -6.034 15.417 1.00 94.19 81 SER A O 1
ATOM 665 N N . LEU A 1 82 ? -9.145 -7.958 16.510 1.00 94.75 82 LEU A N 1
ATOM 666 C CA . LEU A 1 82 ? -9.464 -8.744 15.321 1.00 94.75 82 LEU A CA 1
ATOM 667 C C . LEU A 1 82 ? -10.728 -8.221 14.627 1.00 94.75 82 LEU A C 1
ATOM 669 O O . LEU A 1 82 ? -10.758 -8.085 13.401 1.00 94.75 82 LEU A O 1
ATOM 673 N N . THR A 1 83 ? -11.749 -7.891 15.414 1.00 96.06 83 THR A N 1
ATOM 674 C CA . THR A 1 83 ? -13.028 -7.369 14.928 1.00 96.06 83 THR A CA 1
ATOM 675 C C . THR A 1 83 ? -12.866 -5.994 14.288 1.00 96.06 83 THR A C 1
ATOM 677 O O . THR A 1 83 ? -13.368 -5.785 13.185 1.00 96.06 83 THR A O 1
ATOM 680 N N . ILE A 1 84 ? -12.125 -5.080 14.920 1.00 95.00 84 ILE A N 1
ATOM 681 C CA . ILE A 1 84 ? -11.812 -3.752 14.375 1.00 95.00 84 ILE A CA 1
ATOM 682 C C . ILE A 1 84 ? -11.118 -3.895 13.015 1.00 95.00 84 ILE A C 1
ATOM 684 O O . ILE A 1 84 ? -11.568 -3.313 12.025 1.00 95.00 84 ILE A O 1
ATOM 688 N N . ARG A 1 85 ? -10.078 -4.737 12.931 1.00 95.25 85 ARG A N 1
ATOM 689 C CA . ARG A 1 85 ? -9.375 -5.023 11.671 1.00 95.25 85 ARG A CA 1
ATOM 690 C C . ARG A 1 85 ? -10.325 -5.563 10.600 1.00 95.25 85 ARG A C 1
ATOM 692 O O . ARG A 1 85 ? -10.306 -5.083 9.472 1.00 95.25 85 ARG A O 1
ATOM 699 N N . ASN A 1 86 ? -11.143 -6.560 10.934 1.00 96.38 86 ASN A N 1
ATOM 700 C CA . ASN A 1 86 ? -12.056 -7.177 9.972 1.00 96.38 86 ASN A CA 1
ATOM 701 C C . ASN A 1 86 ? -13.124 -6.187 9.487 1.00 96.38 86 ASN A C 1
ATOM 703 O O . ASN A 1 86 ? -13.405 -6.163 8.294 1.00 96.38 86 ASN A O 1
ATOM 707 N N . LYS A 1 87 ? -13.656 -5.328 10.366 1.00 96.62 87 LYS A N 1
ATOM 708 C CA . LYS A 1 87 ? -14.582 -4.250 9.984 1.00 96.62 87 LYS A CA 1
ATOM 709 C C . LYS A 1 87 ? -13.930 -3.248 9.029 1.00 96.62 87 LYS A C 1
ATOM 711 O O . LYS A 1 87 ? -14.565 -2.851 8.061 1.00 96.62 87 LYS A O 1
ATOM 716 N N . MET A 1 88 ? -12.665 -2.881 9.251 1.00 94.81 88 MET A N 1
ATOM 717 C CA . MET A 1 88 ? -11.929 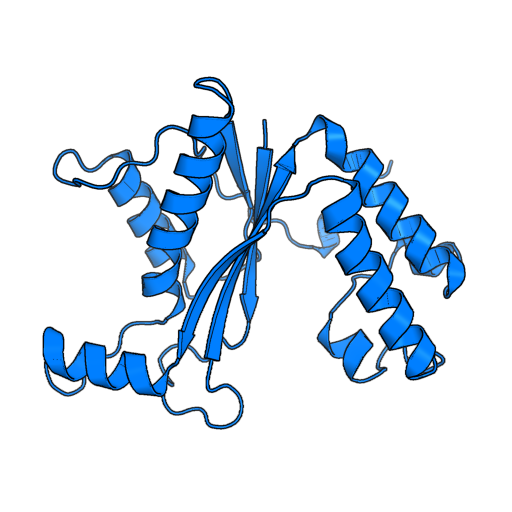-2.015 8.321 1.00 94.81 88 MET A CA 1
ATOM 718 C C . MET A 1 88 ? -11.717 -2.674 6.952 1.00 94.81 88 MET A C 1
ATOM 720 O O . MET A 1 88 ? -11.880 -2.017 5.931 1.00 94.81 88 MET A O 1
ATOM 724 N N . LEU A 1 89 ? -11.394 -3.971 6.910 1.00 94.88 89 LEU A N 1
ATOM 725 C CA . LEU A 1 89 ? -11.270 -4.707 5.645 1.00 94.88 89 LEU A CA 1
ATOM 726 C C . LEU A 1 89 ? -12.621 -4.846 4.933 1.00 94.88 89 LEU A C 1
ATOM 728 O O . LEU A 1 89 ? -12.690 -4.662 3.722 1.00 94.88 89 LEU A O 1
ATOM 732 N N . GLN A 1 90 ? -13.693 -5.117 5.680 1.00 97.12 90 GLN A N 1
ATOM 733 C CA . GLN A 1 90 ? -15.052 -5.186 5.147 1.00 97.12 90 GLN A CA 1
ATOM 734 C C . GLN A 1 90 ? -15.494 -3.837 4.572 1.00 97.12 90 GLN A C 1
ATOM 736 O O . GLN A 1 90 ? -16.056 -3.792 3.487 1.00 97.12 90 GLN A O 1
ATOM 741 N N . MET A 1 91 ? -15.142 -2.730 5.228 1.00 96.00 91 MET A N 1
ATOM 742 C CA . MET A 1 91 ? -15.419 -1.381 4.739 1.00 96.00 91 MET A CA 1
ATOM 743 C C . MET A 1 91 ? -14.816 -1.121 3.347 1.00 96.00 91 MET A C 1
ATOM 745 O O . MET A 1 91 ? -15.436 -0.441 2.530 1.00 96.00 91 MET A O 1
ATOM 749 N N . LEU A 1 92 ? -13.630 -1.669 3.049 1.00 95.62 92 LEU A N 1
ATOM 750 C CA . LEU A 1 92 ? -13.049 -1.571 1.705 1.00 95.62 92 LEU A CA 1
ATOM 751 C C . LEU A 1 92 ? -13.919 -2.285 0.664 1.00 95.62 92 LEU A C 1
ATOM 753 O O . LEU A 1 92 ? -14.044 -1.797 -0.454 1.00 95.62 92 LEU A O 1
ATOM 757 N N . ILE A 1 93 ? -14.544 -3.405 1.029 1.00 96.50 93 ILE A N 1
ATOM 758 C CA . ILE A 1 93 ? -15.474 -4.137 0.162 1.00 96.50 93 ILE A CA 1
ATOM 759 C C . ILE A 1 93 ? -16.772 -3.339 -0.002 1.00 96.50 93 ILE A C 1
ATOM 761 O O . ILE A 1 93 ? -17.191 -3.095 -1.130 1.00 96.50 93 ILE A O 1
ATOM 765 N N . ASP A 1 94 ? -17.364 -2.881 1.103 1.00 95.88 94 ASP A N 1
ATOM 766 C CA . ASP A 1 94 ? -18.663 -2.194 1.122 1.00 95.88 94 ASP A CA 1
ATOM 767 C C . ASP A 1 94 ? -18.650 -0.892 0.308 1.00 95.88 94 ASP A C 1
ATOM 769 O O . ASP A 1 94 ? -19.618 -0.565 -0.377 1.00 95.88 94 ASP A O 1
ATOM 773 N N . TYR A 1 95 ? -17.539 -0.150 0.349 1.00 95.94 95 TYR A N 1
ATOM 774 C CA . TYR A 1 95 ? -17.356 1.061 -0.454 1.00 95.94 95 TYR A CA 1
ATOM 775 C C . TYR A 1 95 ? -16.697 0.804 -1.815 1.00 95.94 95 TYR A C 1
ATOM 777 O O . TYR A 1 95 ? -16.444 1.766 -2.550 1.00 95.94 95 TYR A O 1
ATOM 785 N N . GLU A 1 96 ? -16.441 -0.457 -2.173 1.00 95.75 96 GLU A N 1
ATOM 786 C CA . GLU A 1 96 ? -15.784 -0.877 -3.417 1.00 95.75 96 GLU A CA 1
ATOM 787 C C . GLU A 1 96 ? -14.452 -0.147 -3.645 1.00 95.75 96 GLU A C 1
ATOM 789 O O . GLU A 1 96 ? -14.179 0.392 -4.724 1.00 95.75 96 GLU A O 1
ATOM 794 N N . ILE A 1 97 ? -13.645 -0.056 -2.591 1.00 96.88 97 ILE A N 1
ATOM 795 C CA . ILE A 1 97 ? -12.337 0.582 -2.617 1.00 96.88 97 ILE A CA 1
ATOM 796 C C . ILE A 1 97 ? -11.321 -0.427 -3.168 1.00 96.88 97 ILE A C 1
ATOM 798 O O . ILE A 1 97 ? -11.013 -1.419 -2.503 1.00 96.88 97 ILE A O 1
ATOM 802 N N . PRO A 1 98 ? -10.765 -0.200 -4.369 1.00 96.88 98 PRO A N 1
ATOM 803 C CA . PRO A 1 98 ? -9.754 -1.071 -4.934 1.00 96.88 98 PRO A CA 1
ATOM 804 C C . PRO A 1 98 ? -8.459 -0.979 -4.141 1.00 96.88 98 PRO A C 1
ATOM 806 O O . PRO A 1 98 ? -7.978 0.113 -3.822 1.00 96.88 98 PRO A O 1
ATOM 809 N N . VAL A 1 99 ? -7.867 -2.148 -3.927 1.00 97.06 99 VAL A N 1
ATOM 810 C CA . VAL A 1 99 ? -6.514 -2.309 -3.406 1.00 97.06 99 VAL A CA 1
ATOM 811 C C . VAL A 1 99 ? -5.668 -2.936 -4.505 1.00 97.06 99 VAL A C 1
ATOM 813 O O . VAL A 1 99 ? -5.927 -4.058 -4.941 1.00 97.06 99 VAL A O 1
ATOM 816 N N . ILE A 1 100 ? -4.660 -2.206 -4.963 1.00 97.56 100 ILE A N 1
ATOM 817 C CA . ILE A 1 100 ? -3.711 -2.644 -5.988 1.00 97.56 100 ILE A CA 1
ATOM 818 C C . ILE A 1 100 ? -2.369 -2.804 -5.301 1.00 97.56 100 ILE A C 1
ATOM 820 O O . ILE A 1 100 ? -1.930 -1.893 -4.615 1.00 97.56 100 ILE A O 1
ATOM 824 N N . TYR A 1 101 ? -1.703 -3.942 -5.449 1.00 97.25 101 TYR A N 1
ATOM 825 C CA . TYR A 1 101 ? -0.447 -4.164 -4.744 1.00 97.25 101 TYR A CA 1
ATOM 826 C C . TYR A 1 101 ? 0.548 -4.962 -5.570 1.00 97.25 101 TYR A C 1
ATOM 828 O O . TYR A 1 101 ? 0.176 -5.774 -6.416 1.00 97.25 101 TYR A O 1
ATOM 836 N N . GLN A 1 102 ? 1.822 -4.773 -5.245 1.00 97.06 102 GLN A N 1
ATOM 837 C CA . GLN A 1 102 ? 2.921 -5.583 -5.734 1.00 97.06 102 GLN A CA 1
ATOM 838 C C . GLN A 1 102 ? 3.671 -6.187 -4.548 1.00 97.06 102 GLN A C 1
ATOM 840 O O . GLN A 1 102 ? 4.098 -5.492 -3.626 1.00 97.06 102 GLN A O 1
ATOM 845 N N . ARG A 1 103 ? 3.843 -7.511 -4.582 1.00 97.12 103 ARG A N 1
ATOM 846 C CA . ARG A 1 103 ? 4.554 -8.268 -3.548 1.00 97.12 103 ARG A CA 1
ATOM 847 C C . ARG A 1 103 ? 5.877 -8.798 -4.084 1.00 97.12 103 ARG A C 1
ATOM 849 O O . ARG A 1 103 ? 5.904 -9.471 -5.112 1.00 97.12 103 ARG A O 1
ATOM 856 N N . ILE A 1 104 ? 6.951 -8.596 -3.327 1.00 97.50 104 ILE A N 1
ATOM 857 C CA . ILE A 1 104 ? 8.289 -9.103 -3.633 1.00 97.50 104 ILE A CA 1
ATOM 858 C C . ILE A 1 104 ? 8.752 -10.031 -2.507 1.00 97.50 104 ILE A C 1
ATOM 860 O O . ILE A 1 104 ? 8.876 -9.629 -1.352 1.00 97.50 104 ILE A O 1
ATOM 864 N N . ILE A 1 105 ? 9.043 -11.289 -2.849 1.00 97.56 105 ILE A N 1
ATOM 865 C CA . ILE A 1 105 ? 9.713 -12.233 -1.942 1.00 97.56 105 ILE A CA 1
ATOM 866 C C . ILE A 1 105 ? 11.217 -11.973 -2.053 1.00 97.56 105 ILE A C 1
ATOM 868 O O . ILE A 1 105 ? 11.822 -12.318 -3.071 1.00 97.56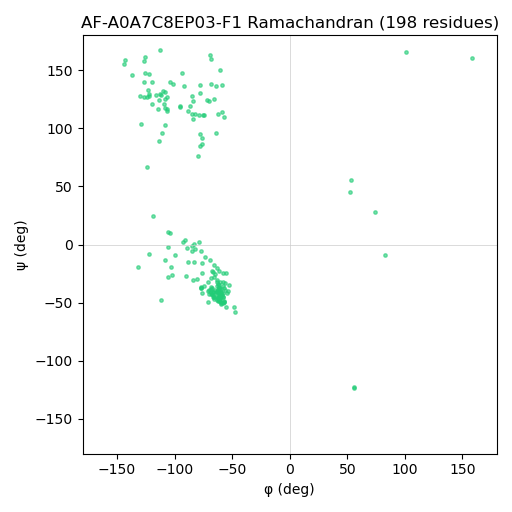 105 ILE A O 1
ATOM 872 N N . LYS A 1 106 ? 11.825 -11.374 -1.024 1.00 96.44 106 LYS A N 1
ATOM 873 C CA . LYS A 1 106 ? 13.172 -10.783 -1.115 1.00 96.44 106 LYS A CA 1
ATOM 874 C C . LYS A 1 106 ? 14.252 -11.790 -1.506 1.00 96.44 106 LYS A C 1
ATOM 876 O O . LYS A 1 106 ? 15.036 -11.514 -2.403 1.00 96.44 106 LYS A O 1
ATOM 881 N N . GLY A 1 107 ? 14.216 -12.999 -0.943 1.00 94.69 107 GLY A N 1
ATOM 882 C CA . GLY A 1 107 ? 15.174 -14.052 -1.302 1.00 94.69 107 GLY A CA 1
ATOM 883 C C . GLY A 1 107 ? 15.046 -14.555 -2.748 1.00 94.69 107 GLY A C 1
ATOM 884 O O . GLY A 1 107 ? 16.030 -14.991 -3.336 1.00 94.69 107 GLY A O 1
ATOM 885 N N . LYS A 1 108 ? 13.851 -14.488 -3.356 1.00 95.75 108 LYS A N 1
ATOM 886 C CA . LYS A 1 108 ? 13.682 -14.780 -4.794 1.00 95.75 108 LYS A CA 1
ATOM 887 C C . LYS A 1 108 ? 14.155 -13.606 -5.648 1.00 95.75 108 LYS A C 1
ATOM 889 O O . LYS A 1 108 ? 14.745 -13.817 -6.700 1.00 95.75 108 LYS A O 1
ATOM 894 N N . PHE A 1 109 ? 13.903 -12.390 -5.179 1.00 96.00 109 PHE A N 1
ATOM 895 C CA . PHE A 1 109 ? 14.310 -11.170 -5.859 1.00 96.00 109 PHE A CA 1
ATOM 896 C C . PHE A 1 109 ? 15.828 -10.983 -5.882 1.00 96.00 109 PHE A C 1
ATOM 898 O O . PHE A 1 109 ? 16.368 -10.583 -6.902 1.00 96.00 109 PHE A O 1
ATOM 905 N N . GLU A 1 110 ? 16.528 -11.354 -4.811 1.00 94.62 110 GLU A N 1
ATOM 906 C CA . GLU A 1 110 ? 17.993 -11.369 -4.783 1.00 94.62 110 GLU A CA 1
ATOM 907 C C . GLU A 1 110 ? 18.563 -12.273 -5.883 1.00 94.62 110 GLU A C 1
ATOM 909 O O . GLU A 1 110 ? 19.353 -11.815 -6.702 1.00 94.62 110 GLU A O 1
ATOM 914 N N . LYS A 1 111 ? 18.070 -13.516 -5.977 1.00 94.38 111 LYS A N 1
ATOM 915 C CA . LYS A 1 111 ? 18.470 -14.455 -7.037 1.00 94.38 111 LYS A CA 1
ATOM 916 C C . LYS A 1 111 ? 18.162 -13.922 -8.435 1.00 94.38 111 LYS A C 1
ATOM 918 O O . LYS A 1 111 ? 18.943 -14.126 -9.356 1.00 94.38 111 LYS A O 1
ATOM 923 N N . PHE A 1 112 ? 17.023 -13.247 -8.600 1.00 95.06 112 PHE A N 1
ATOM 924 C CA . PHE A 1 112 ? 16.670 -12.593 -9.858 1.00 95.06 112 PHE A CA 1
ATOM 925 C C . PHE A 1 112 ? 17.671 -11.486 -10.214 1.00 95.06 112 PHE A C 1
ATOM 927 O O . PHE A 1 112 ? 18.133 -11.441 -11.352 1.00 95.06 112 PHE A O 1
ATOM 934 N N . CYS A 1 113 ? 18.032 -10.627 -9.258 1.00 93.94 113 CYS A N 1
ATOM 935 C CA . CYS A 1 113 ? 18.996 -9.554 -9.485 1.00 93.94 113 CYS A CA 1
ATOM 936 C C . CYS A 1 113 ? 20.372 -10.104 -9.875 1.00 93.94 113 CYS A C 1
ATOM 938 O O . CYS A 1 113 ? 20.946 -9.654 -10.864 1.00 93.94 113 CYS A O 1
ATOM 940 N N . GLU A 1 114 ? 20.858 -11.119 -9.157 1.00 93.88 114 GLU A N 1
ATOM 941 C CA . GLU A 1 114 ? 22.133 -11.777 -9.463 1.00 93.88 114 GLU A CA 1
ATOM 942 C C . GLU A 1 114 ? 22.134 -12.396 -10.867 1.00 93.88 114 GLU A C 1
ATOM 944 O O . GLU A 1 114 ? 23.098 -12.228 -11.612 1.00 93.88 114 GLU A O 1
ATOM 949 N N . ALA A 1 115 ? 21.042 -13.063 -11.255 1.00 94.62 115 ALA A N 1
ATOM 950 C CA . ALA A 1 115 ? 20.935 -13.728 -12.551 1.00 94.62 115 ALA A CA 1
ATOM 951 C C . ALA A 1 115 ? 20.830 -12.760 -13.745 1.00 94.62 115 ALA A C 1
ATOM 953 O O . ALA A 1 115 ? 21.297 -13.098 -14.829 1.00 94.62 115 ALA A O 1
ATOM 954 N N . ASN A 1 116 ? 20.214 -11.583 -13.572 1.00 94.75 116 ASN A N 1
ATOM 955 C CA . ASN A 1 116 ? 19.930 -10.658 -14.682 1.00 94.75 116 ASN A CA 1
ATOM 956 C C . ASN A 1 116 ? 20.902 -9.476 -14.770 1.00 94.75 116 ASN A C 1
ATOM 958 O O . ASN A 1 116 ? 21.088 -8.926 -15.852 1.00 94.75 116 ASN A O 1
ATOM 962 N N . TYR A 1 117 ? 21.505 -9.071 -13.651 1.00 92.94 117 TYR A N 1
ATOM 963 C CA . TYR A 1 117 ? 22.368 -7.885 -13.585 1.00 92.94 117 TYR A CA 1
ATOM 964 C C . TYR A 1 117 ? 23.785 -8.195 -13.096 1.00 92.94 117 TYR A C 1
ATOM 966 O O . TYR A 1 117 ? 24.659 -7.334 -13.165 1.00 92.94 117 TYR A O 1
ATOM 974 N N . GLY A 1 118 ? 24.025 -9.424 -12.640 1.00 91.25 118 GLY A N 1
ATOM 975 C CA . GLY A 1 118 ? 25.326 -9.900 -12.199 1.00 91.25 118 GLY A CA 1
ATOM 976 C C . GLY A 1 118 ? 25.492 -9.930 -10.675 1.00 91.25 118 GLY A C 1
ATOM 977 O O . GLY A 1 118 ? 24.692 -9.358 -9.925 1.00 91.25 118 GLY A O 1
ATOM 978 N N . PRO A 1 119 ? 26.541 -10.619 -10.190 1.00 88.81 119 PRO A N 1
ATOM 979 C CA . PRO A 1 119 ? 26.777 -10.806 -8.763 1.00 88.81 119 PRO A CA 1
ATOM 980 C C . PRO A 1 119 ? 26.927 -9.479 -8.011 1.00 88.81 119 PRO A C 1
ATOM 982 O O . PRO A 1 119 ? 27.616 -8.567 -8.461 1.00 88.81 119 PRO A O 1
ATOM 985 N N . GLY A 1 120 ? 26.307 -9.383 -6.833 1.00 83.69 120 GLY A N 1
ATOM 986 C CA . GLY A 1 120 ? 26.424 -8.215 -5.952 1.00 83.69 120 GLY A CA 1
ATOM 987 C C . GLY A 1 120 ? 25.505 -7.037 -6.294 1.00 83.69 120 GLY A C 1
ATOM 988 O O . GLY A 1 120 ? 25.372 -6.133 -5.467 1.00 83.69 120 GLY A O 1
ATOM 989 N N . ILE A 1 121 ? 24.814 -7.056 -7.441 1.00 87.25 121 ILE A N 1
ATOM 990 C CA . ILE A 1 121 ? 23.809 -6.040 -7.765 1.00 87.25 121 ILE A CA 1
ATOM 991 C C . ILE A 1 121 ? 22.569 -6.237 -6.894 1.00 87.25 121 ILE A C 1
ATOM 993 O O . ILE A 1 121 ? 21.943 -7.297 -6.882 1.00 87.25 121 ILE A O 1
ATOM 997 N N . LYS A 1 122 ? 22.189 -5.177 -6.177 1.00 86.00 122 LYS A N 1
ATOM 998 C CA . LYS A 1 122 ? 20.975 -5.131 -5.362 1.00 86.00 122 LYS A CA 1
ATOM 999 C C . LYS A 1 122 ? 20.147 -3.925 -5.753 1.00 86.00 122 LYS A C 1
ATOM 1001 O O . LYS A 1 122 ? 20.628 -2.797 -5.735 1.00 86.00 122 LYS A O 1
ATOM 1006 N N . ILE A 1 123 ? 18.886 -4.182 -6.064 1.00 90.38 123 ILE A N 1
ATOM 1007 C CA . ILE A 1 123 ? 17.891 -3.155 -6.355 1.00 90.38 123 ILE A CA 1
ATOM 1008 C C . ILE A 1 123 ? 16.992 -3.030 -5.127 1.00 90.38 123 ILE A C 1
ATOM 1010 O O . ILE A 1 123 ? 16.651 -4.034 -4.499 1.00 90.38 123 ILE A O 1
ATOM 1014 N N . ASN A 1 124 ? 16.615 -1.805 -4.761 1.00 91.50 124 ASN A N 1
ATOM 1015 C CA . ASN A 1 124 ? 15.646 -1.596 -3.691 1.00 91.50 124 ASN A CA 1
ATOM 1016 C C . ASN A 1 124 ? 14.277 -2.164 -4.135 1.00 91.50 124 ASN A C 1
ATOM 1018 O O . ASN A 1 124 ? 13.783 -1.762 -5.194 1.00 91.50 124 ASN A O 1
ATOM 1022 N N . PRO A 1 125 ? 13.646 -3.074 -3.362 1.00 93.88 125 PRO A N 1
ATOM 1023 C CA . PRO A 1 125 ? 12.337 -3.633 -3.699 1.00 93.88 125 PRO A CA 1
ATOM 1024 C C . PRO A 1 125 ? 11.264 -2.578 -3.986 1.00 93.88 125 PRO A C 1
ATOM 1026 O O . PRO A 1 125 ? 10.441 -2.790 -4.874 1.00 93.88 125 PRO A O 1
ATOM 1029 N N . TYR A 1 126 ? 11.302 -1.435 -3.294 1.00 92.75 126 TYR A N 1
ATOM 1030 C CA . TYR A 1 126 ? 10.374 -0.330 -3.523 1.00 92.75 126 TYR A CA 1
ATOM 1031 C C . TYR A 1 126 ? 10.467 0.184 -4.961 1.00 92.75 126 TYR A C 1
ATOM 1033 O O . TYR A 1 126 ? 9.465 0.240 -5.669 1.00 92.75 126 TYR A O 1
ATOM 1041 N N . VAL A 1 127 ? 11.684 0.489 -5.418 1.00 89.81 127 VAL A N 1
ATOM 1042 C CA . VAL A 1 127 ? 11.949 0.998 -6.774 1.00 89.81 127 VAL A CA 1
ATOM 1043 C C . VAL A 1 127 ? 11.496 0.004 -7.831 1.00 89.81 127 VAL A C 1
ATOM 1045 O O . VAL A 1 127 ? 10.944 0.402 -8.850 1.00 89.81 127 VAL A O 1
ATOM 1048 N N . MET A 1 128 ? 11.702 -1.290 -7.580 1.00 91.56 128 MET A N 1
ATOM 1049 C CA . MET A 1 128 ? 11.255 -2.330 -8.499 1.00 91.56 128 MET A CA 1
ATOM 1050 C C . MET A 1 128 ? 9.729 -2.438 -8.538 1.00 91.56 128 MET A C 1
ATOM 1052 O O . MET A 1 128 ? 9.163 -2.605 -9.609 1.00 91.56 128 MET A O 1
ATOM 1056 N N . ALA A 1 129 ? 9.054 -2.370 -7.390 1.00 94.19 129 ALA A N 1
ATOM 1057 C CA . ALA A 1 129 ? 7.609 -2.559 -7.299 1.00 94.19 129 ALA A CA 1
ATOM 1058 C C . ALA A 1 129 ? 6.808 -1.360 -7.824 1.00 94.19 129 ALA A C 1
ATOM 1060 O O . ALA A 1 129 ? 5.740 -1.539 -8.415 1.00 94.19 129 ALA A O 1
ATOM 1061 N N . PHE A 1 130 ? 7.316 -0.151 -7.600 1.00 92.31 130 PHE A N 1
ATOM 1062 C CA . PHE A 1 130 ? 6.592 1.093 -7.822 1.00 92.31 130 PHE A CA 1
ATOM 1063 C C . PHE A 1 130 ? 6.070 1.285 -9.261 1.00 92.31 130 PHE A C 1
ATOM 1065 O O . PHE A 1 130 ? 4.867 1.523 -9.402 1.00 92.31 130 PHE A O 1
ATOM 1072 N N . PRO A 1 131 ? 6.866 1.087 -10.336 1.00 91.25 131 PRO A N 1
ATOM 1073 C CA . PRO A 1 131 ? 6.356 1.201 -11.700 1.00 91.25 131 PRO A CA 1
ATOM 1074 C C . PRO A 1 131 ? 5.165 0.276 -11.981 1.00 91.25 131 PRO A C 1
ATOM 1076 O O . PRO A 1 131 ? 4.215 0.679 -12.648 1.00 91.25 131 PRO A O 1
ATOM 1079 N N . PHE A 1 132 ? 5.182 -0.952 -11.451 1.00 93.69 132 PHE A N 1
ATOM 1080 C CA . PHE A 1 132 ? 4.090 -1.908 -11.654 1.00 93.69 132 PHE A CA 1
ATOM 1081 C C . PHE A 1 132 ? 2.811 -1.456 -10.955 1.00 93.69 132 PHE A C 1
ATOM 1083 O O . PHE A 1 132 ? 1.743 -1.504 -11.560 1.00 93.69 132 PHE A O 1
ATOM 1090 N N . VAL A 1 133 ? 2.915 -0.944 -9.724 1.00 95.00 133 VAL A N 1
ATOM 1091 C CA . VAL A 1 133 ? 1.759 -0.373 -9.018 1.00 95.00 133 VAL A CA 1
ATOM 1092 C C . VAL A 1 133 ? 1.187 0.810 -9.803 1.00 95.00 133 VAL A C 1
ATOM 1094 O O . VAL A 1 133 ? -0.018 0.844 -10.044 1.00 95.00 133 VAL A O 1
ATOM 1097 N N . CYS A 1 134 ? 2.026 1.730 -10.292 1.00 93.06 134 CYS A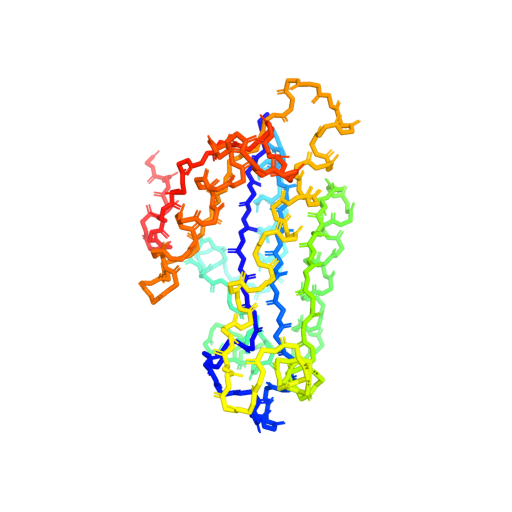 N 1
ATOM 1098 C CA . CYS A 1 134 ? 1.570 2.851 -11.121 1.00 93.06 134 CYS A CA 1
ATOM 1099 C C . CYS A 1 134 ? 0.853 2.391 -12.396 1.00 93.06 134 CYS A C 1
ATOM 1101 O O . CYS A 1 134 ? -0.195 2.938 -12.743 1.00 93.06 134 CYS A O 1
ATOM 1103 N N . LEU A 1 135 ? 1.384 1.383 -13.089 1.00 93.31 135 LEU A N 1
ATOM 1104 C CA . LEU A 1 135 ? 0.783 0.864 -14.318 1.00 93.31 135 LEU A CA 1
ATOM 1105 C C . LEU A 1 135 ? -0.562 0.184 -14.065 1.00 93.31 135 LEU A C 1
ATOM 1107 O O . LEU A 1 135 ? -1.499 0.390 -14.838 1.00 93.31 135 LEU A O 1
ATOM 1111 N N . GLU A 1 136 ? -0.683 -0.583 -12.983 1.00 95.75 136 GLU A N 1
ATOM 1112 C CA . GLU A 1 136 ? -1.950 -1.212 -12.610 1.00 95.75 136 GLU A CA 1
ATOM 1113 C C . GLU A 1 136 ? -2.993 -0.185 -12.165 1.00 95.75 136 GLU A C 1
ATOM 1115 O O . GLU A 1 136 ? -4.148 -0.276 -12.587 1.00 95.75 136 GLU A O 1
ATOM 1120 N N . VAL A 1 137 ? -2.601 0.837 -11.394 1.00 95.38 137 VAL A N 1
ATOM 1121 C CA . VAL A 1 137 ? -3.500 1.951 -11.048 1.00 95.38 137 VAL A CA 1
ATOM 1122 C C . VAL A 1 137 ? -3.945 2.675 -12.317 1.00 95.38 137 VAL A C 1
ATOM 1124 O O . VAL A 1 137 ? -5.140 2.894 -12.509 1.00 95.38 137 VAL A O 1
ATOM 1127 N N . ASN A 1 138 ? -3.017 3.000 -13.218 1.00 94.06 138 ASN A N 1
ATOM 1128 C CA . ASN A 1 138 ? -3.344 3.643 -14.486 1.00 94.06 138 ASN A CA 1
ATOM 1129 C C . ASN A 1 138 ? -4.329 2.798 -15.308 1.00 94.06 138 ASN A C 1
ATOM 1131 O O . ASN A 1 138 ? -5.326 3.322 -15.798 1.00 94.06 138 ASN A O 1
ATOM 1135 N N . ARG A 1 139 ? -4.097 1.485 -15.413 1.00 94.56 139 ARG A N 1
ATOM 1136 C CA . ARG A 1 139 ? -4.999 0.569 -16.122 1.00 94.56 139 ARG A CA 1
ATOM 1137 C C . ARG A 1 139 ? -6.375 0.499 -15.464 1.00 94.56 139 ARG A C 1
ATOM 1139 O O . ARG A 1 139 ? -7.382 0.448 -16.168 1.00 94.56 139 ARG A O 1
ATOM 1146 N N . TYR A 1 140 ? -6.431 0.483 -14.135 1.00 96.12 140 TYR A N 1
ATOM 1147 C CA . TYR A 1 140 ? -7.688 0.522 -13.393 1.00 96.12 140 TYR A CA 1
ATOM 1148 C C . TYR A 1 140 ? -8.487 1.795 -13.710 1.00 96.12 140 TYR A C 1
ATOM 1150 O O . TYR A 1 140 ? -9.678 1.707 -14.000 1.00 96.12 140 TYR A O 1
ATOM 1158 N N . LEU A 1 141 ? -7.830 2.957 -13.729 1.00 95.12 141 LEU A N 1
ATOM 1159 C CA . LEU A 1 141 ? -8.465 4.235 -14.057 1.00 95.12 141 LEU A CA 1
ATOM 1160 C C . LEU A 1 141 ? -8.940 4.286 -15.515 1.00 95.12 141 LEU A C 1
ATOM 1162 O O . LEU A 1 141 ? -10.093 4.621 -15.769 1.00 95.12 141 LEU A O 1
ATOM 1166 N N . GLN A 1 142 ? -8.110 3.840 -16.462 1.00 94.25 142 GLN A N 1
ATOM 1167 C CA . GLN A 1 142 ? -8.475 3.764 -17.882 1.00 94.25 142 GLN A CA 1
ATOM 1168 C C . GLN A 1 142 ? -9.720 2.901 -18.129 1.00 94.25 142 GLN A C 1
ATOM 1170 O O . GLN A 1 142 ? -10.552 3.246 -18.964 1.00 94.25 142 GLN A O 1
ATOM 1175 N N . LYS A 1 143 ? -9.878 1.796 -17.386 1.00 94.88 143 LYS A N 1
ATOM 1176 C CA . LYS A 1 143 ? -11.078 0.947 -17.467 1.00 94.88 143 LYS A CA 1
ATOM 1177 C C . LYS A 1 143 ? -12.350 1.653 -16.991 1.00 94.88 143 LYS A C 1
ATOM 1179 O O . LYS A 1 143 ? -13.432 1.246 -17.400 1.00 94.88 143 LYS A O 1
ATOM 1184 N N . LYS A 1 144 ? -12.236 2.665 -16.125 1.00 92.69 144 LYS A N 1
ATOM 1185 C CA . LYS A 1 144 ? -13.380 3.459 -15.657 1.00 92.69 144 LYS A CA 1
ATOM 1186 C C . LYS A 1 144 ? -13.744 4.594 -16.612 1.00 92.69 144 LYS A C 1
ATOM 1188 O O . LYS A 1 144 ? -14.918 4.933 -16.709 1.00 92.69 144 LYS A O 1
ATOM 1193 N N . GLY A 1 145 ? -12.769 5.147 -17.329 1.00 90.81 145 GLY A N 1
ATOM 1194 C CA . GLY A 1 145 ? -12.999 6.150 -18.366 1.00 90.81 145 GLY A CA 1
ATOM 1195 C C . GLY A 1 145 ? -11.762 6.994 -18.653 1.00 90.81 145 GLY A C 1
ATOM 1196 O O . GLY A 1 145 ? -10.855 7.092 -17.831 1.00 90.81 145 GLY A O 1
ATOM 1197 N N . ALA A 1 146 ? -11.730 7.639 -19.820 1.00 84.69 146 ALA A N 1
ATOM 1198 C CA . ALA A 1 146 ? -10.608 8.497 -20.212 1.00 84.69 146 ALA A CA 1
ATOM 1199 C C . ALA A 1 146 ? -10.407 9.690 -19.254 1.00 84.69 146 ALA A C 1
ATOM 1201 O O . ALA A 1 146 ? -9.270 10.037 -18.950 1.00 84.69 146 ALA A O 1
ATOM 1202 N N . GLU A 1 147 ? -11.501 10.236 -18.712 1.00 87.75 147 GLU A N 1
ATOM 1203 C CA . GLU A 1 147 ? -11.512 11.377 -17.779 1.00 87.75 147 GLU A CA 1
ATOM 1204 C C . GLU A 1 147 ? -11.226 10.987 -16.316 1.00 87.75 147 GLU A C 1
ATOM 1206 O O . GLU A 1 147 ? -11.131 11.839 -15.427 1.00 87.75 147 GLU A O 1
ATOM 1211 N N . GLU A 1 148 ? -11.089 9.691 -16.025 1.00 92.75 148 GLU A N 1
ATOM 1212 C CA . GLU A 1 148 ? -10.804 9.216 -14.675 1.00 92.75 148 GLU A CA 1
ATOM 1213 C C . GLU A 1 148 ? -9.325 9.412 -14.361 1.00 92.75 148 GLU A C 1
ATOM 1215 O O . GLU A 1 148 ? -8.471 8.593 -14.693 1.00 92.75 148 GLU A O 1
ATOM 1220 N N . LEU A 1 149 ? -9.024 10.537 -13.718 1.00 93.50 149 LEU A N 1
ATOM 1221 C CA . LEU A 1 149 ? -7.678 10.880 -13.276 1.00 93.50 149 LEU A CA 1
ATOM 1222 C C . LEU A 1 149 ? -7.441 10.442 -11.827 1.00 93.50 149 LEU A C 1
ATOM 1224 O O . LEU A 1 149 ? -8.360 10.453 -10.997 1.00 93.50 149 LEU A O 1
ATOM 1228 N N . GLY A 1 150 ? -6.199 10.070 -11.529 1.00 92.19 150 GLY A N 1
ATOM 1229 C CA . GLY A 1 150 ? -5.715 9.699 -10.205 1.00 92.19 150 GLY A CA 1
ATOM 1230 C C . GLY A 1 150 ? -4.594 10.616 -9.732 1.00 92.19 150 GLY A C 1
ATOM 1231 O O . GLY A 1 150 ? -3.718 10.969 -10.511 1.00 92.19 150 GLY A O 1
ATOM 1232 N N . MET A 1 151 ? -4.596 10.981 -8.457 1.00 91.31 151 MET A N 1
ATOM 1233 C CA . MET A 1 151 ? -3.537 11.739 -7.796 1.00 91.31 151 MET A CA 1
ATOM 1234 C C . MET A 1 151 ? -2.806 10.813 -6.829 1.00 91.31 151 MET A C 1
ATOM 1236 O O . MET A 1 151 ? -3.437 10.254 -5.933 1.00 91.31 151 MET A O 1
ATOM 1240 N N . LEU A 1 152 ? -1.497 10.644 -7.020 1.00 90.00 152 LEU A N 1
ATOM 1241 C CA . LEU A 1 152 ? -0.676 9.824 -6.130 1.00 90.00 152 LEU A CA 1
ATOM 1242 C C . LEU A 1 152 ? -0.364 10.589 -4.837 1.00 90.00 152 LEU A C 1
ATOM 1244 O O . LEU A 1 152 ? 0.078 11.738 -4.882 1.00 90.00 152 LEU A O 1
ATOM 1248 N N . ILE A 1 153 ? -0.583 9.940 -3.699 1.00 87.94 153 ILE A N 1
ATOM 1249 C CA . ILE A 1 153 ? -0.314 10.460 -2.358 1.00 87.94 153 ILE A CA 1
ATOM 1250 C C . ILE A 1 153 ? 0.609 9.462 -1.665 1.00 87.94 153 ILE A C 1
ATOM 1252 O O . ILE A 1 153 ? 0.312 8.267 -1.616 1.00 87.94 153 ILE A O 1
ATOM 1256 N N . PHE A 1 154 ? 1.726 9.967 -1.154 1.00 83.44 154 PHE A N 1
ATOM 1257 C CA . PHE A 1 154 ? 2.781 9.178 -0.528 1.00 83.44 154 PHE A CA 1
ATOM 1258 C C . PHE A 1 154 ? 2.997 9.656 0.902 1.00 83.44 154 PHE A C 1
ATOM 1260 O O . PHE A 1 154 ? 2.898 10.858 1.166 1.00 83.44 154 PHE A O 1
ATOM 1267 N N . ASP A 1 155 ? 3.356 8.732 1.789 1.00 74.56 155 ASP A N 1
ATOM 1268 C CA . ASP A 1 155 ? 3.958 9.105 3.067 1.00 74.56 155 ASP A CA 1
ATOM 1269 C C . ASP A 1 155 ? 5.368 9.701 2.846 1.00 74.56 155 ASP A C 1
ATOM 1271 O O . ASP A 1 155 ? 5.989 9.515 1.788 1.00 74.56 155 ASP A O 1
ATOM 1275 N N . GLU A 1 156 ? 5.885 10.461 3.813 1.00 67.25 156 GLU A N 1
ATOM 1276 C CA . GLU A 1 156 ? 7.211 11.081 3.721 1.00 67.25 156 GLU A CA 1
ATOM 1277 C C . GLU A 1 156 ? 8.325 10.020 3.663 1.00 67.25 156 GLU A C 1
ATOM 1279 O O . GLU A 1 156 ? 8.849 9.559 4.676 1.00 67.25 156 GLU A O 1
ATOM 1284 N N . GLN A 1 157 ? 8.771 9.685 2.451 1.00 65.94 157 GLN A N 1
ATOM 1285 C CA . GLN A 1 157 ? 9.913 8.799 2.231 1.00 65.94 157 GLN A CA 1
ATOM 1286 C C . GLN A 1 157 ? 11.092 9.514 1.588 1.00 65.94 157 GLN A C 1
ATOM 1288 O O . GLN A 1 157 ? 11.276 9.520 0.369 1.00 65.94 157 GLN A O 1
ATOM 1293 N N . LYS A 1 158 ? 11.955 10.088 2.427 1.00 60.78 158 LYS A N 1
ATOM 1294 C CA . LYS A 1 158 ? 13.123 10.856 1.964 1.00 60.78 158 LYS A CA 1
ATOM 1295 C C . LYS A 1 158 ? 14.137 10.011 1.180 1.00 60.78 158 LYS A C 1
ATOM 1297 O O . LYS A 1 158 ? 14.787 10.540 0.283 1.00 60.78 158 LYS A O 1
ATOM 1302 N N . GLU A 1 159 ? 14.264 8.717 1.482 1.00 67.06 159 GLU A N 1
ATOM 1303 C CA . GLU A 1 159 ? 15.298 7.849 0.890 1.00 67.06 159 GLU A CA 1
ATOM 1304 C C . GLU A 1 159 ? 14.993 7.403 -0.550 1.00 67.06 159 GLU A C 1
ATOM 1306 O O . GLU A 1 159 ? 15.901 7.306 -1.376 1.00 67.06 159 GLU A O 1
ATOM 1311 N N . THR A 1 160 ? 13.726 7.147 -0.878 1.00 70.69 160 THR A N 1
ATOM 1312 C CA . THR A 1 160 ? 13.287 6.649 -2.198 1.00 70.69 160 THR A CA 1
ATOM 1313 C C . THR A 1 160 ? 12.742 7.757 -3.099 1.00 70.69 160 THR A C 1
ATOM 1315 O O . THR A 1 160 ? 12.559 7.535 -4.298 1.00 70.69 160 THR A O 1
ATOM 1318 N N . PHE A 1 161 ? 12.556 8.969 -2.565 1.00 73.81 161 PHE A N 1
ATOM 1319 C CA . PHE A 1 161 ? 11.930 10.104 -3.244 1.00 73.81 161 PHE A CA 1
ATOM 1320 C C . PHE A 1 161 ? 12.483 10.377 -4.650 1.00 73.81 161 PHE A C 1
ATOM 1322 O O . PHE A 1 161 ? 11.739 10.387 -5.630 1.00 73.81 161 PHE A O 1
ATOM 1329 N N . GLN A 1 162 ? 13.804 10.531 -4.782 1.00 75.56 162 GLN A N 1
ATOM 1330 C CA . GLN A 1 162 ? 14.417 10.833 -6.081 1.00 75.56 162 GLN A CA 1
ATOM 1331 C C . GLN A 1 162 ? 14.200 9.711 -7.108 1.00 75.56 162 GLN A C 1
ATOM 1333 O O . GLN A 1 162 ? 14.117 9.966 -8.309 1.00 75.56 162 GLN A O 1
ATOM 1338 N N . GLN A 1 163 ? 14.130 8.460 -6.653 1.00 79.75 163 GLN A N 1
ATOM 1339 C CA . GLN A 1 163 ? 13.934 7.295 -7.518 1.00 79.75 163 GLN A CA 1
ATOM 1340 C C . GLN A 1 163 ? 12.466 7.178 -7.950 1.00 79.75 163 GLN A C 1
ATOM 1342 O O . GLN A 1 163 ? 12.194 6.864 -9.112 1.00 79.75 163 GLN A O 1
ATOM 1347 N N . VAL A 1 164 ? 11.533 7.507 -7.053 1.00 81.56 164 VAL A N 1
ATOM 1348 C CA . VAL A 1 164 ? 10.100 7.651 -7.349 1.00 81.56 164 VAL A CA 1
ATOM 1349 C C . VAL A 1 164 ? 9.876 8.736 -8.397 1.00 81.56 164 VAL A C 1
ATOM 1351 O O . VAL A 1 164 ? 9.267 8.456 -9.427 1.00 81.56 164 VAL A O 1
ATOM 1354 N N . GLU A 1 165 ? 10.441 9.933 -8.210 1.00 81.00 165 GLU A N 1
ATOM 1355 C CA . GLU A 1 165 ? 10.312 11.021 -9.189 1.00 81.00 165 GLU A CA 1
ATOM 1356 C C . GLU A 1 165 ? 10.869 10.638 -10.564 1.00 81.00 165 GLU A C 1
ATOM 1358 O O . GLU A 1 165 ? 10.240 10.908 -11.588 1.00 81.00 165 GLU A O 1
ATOM 1363 N N . ARG A 1 166 ? 12.041 9.991 -10.611 1.00 82.06 166 ARG A N 1
ATOM 1364 C CA . ARG A 1 166 ? 12.627 9.509 -11.873 1.00 82.06 166 ARG A CA 1
ATOM 1365 C C . ARG A 1 166 ? 11.730 8.485 -12.559 1.00 82.06 166 ARG A C 1
ATOM 1367 O O . ARG A 1 166 ? 11.561 8.551 -13.775 1.00 82.06 166 ARG A O 1
ATOM 1374 N N . THR A 1 167 ? 11.152 7.564 -11.791 1.00 81.81 167 THR A N 1
ATOM 1375 C CA . THR A 1 167 ? 10.234 6.549 -12.318 1.00 81.81 167 THR A CA 1
ATOM 1376 C C . THR A 1 167 ? 8.994 7.197 -12.918 1.00 81.81 167 THR A C 1
ATOM 1378 O O . THR A 1 167 ? 8.653 6.895 -14.058 1.00 81.81 167 THR A O 1
ATOM 1381 N N . LEU A 1 168 ? 8.367 8.122 -12.189 1.00 82.06 168 LEU A N 1
ATOM 1382 C CA . LEU A 1 168 ? 7.206 8.878 -12.658 1.00 82.06 168 LEU A CA 1
ATOM 1383 C C . LEU A 1 168 ? 7.522 9.594 -13.979 1.00 82.06 168 LEU A C 1
ATOM 1385 O O . LEU A 1 168 ? 6.904 9.299 -15.005 1.00 82.06 168 LEU A O 1
ATOM 1389 N N . ARG A 1 169 ? 8.602 10.390 -14.000 1.00 82.06 169 ARG A N 1
ATOM 1390 C CA . ARG A 1 169 ? 9.050 11.090 -15.214 1.00 82.06 169 ARG A CA 1
ATOM 1391 C C . ARG A 1 169 ? 9.270 10.139 -16.388 1.00 82.06 169 ARG A C 1
ATOM 1393 O O . ARG A 1 169 ? 8.876 10.468 -17.501 1.00 82.06 169 ARG A O 1
ATOM 1400 N N . THR A 1 170 ? 9.868 8.970 -16.154 1.00 80.00 170 THR A N 1
ATOM 1401 C CA . THR A 1 170 ? 10.103 7.966 -17.207 1.00 80.00 170 THR A CA 1
ATOM 1402 C C . THR A 1 170 ? 8.785 7.404 -17.739 1.00 80.00 170 THR A C 1
ATOM 1404 O O . THR A 1 170 ? 8.569 7.363 -18.946 1.00 80.00 170 THR A O 1
ATOM 1407 N N . LEU A 1 171 ? 7.864 7.032 -16.847 1.00 78.81 171 LEU A N 1
ATOM 1408 C CA . LEU A 1 171 ? 6.553 6.493 -17.216 1.00 78.81 171 LEU A CA 1
ATOM 1409 C C . LEU A 1 171 ? 5.661 7.506 -17.939 1.00 78.81 171 LEU A C 1
ATOM 1411 O O . LEU A 1 171 ? 4.680 7.109 -18.561 1.00 78.81 171 LEU A O 1
ATOM 1415 N N . ARG A 1 172 ? 5.946 8.804 -17.870 1.00 75.31 172 ARG A N 1
ATOM 1416 C CA . ARG A 1 172 ? 5.099 9.812 -18.512 1.00 75.31 172 ARG A CA 1
ATOM 1417 C C . ARG A 1 172 ? 5.749 10.509 -19.695 1.00 75.31 172 ARG A C 1
ATOM 1419 O O . ARG A 1 172 ? 5.103 10.691 -20.726 1.00 75.31 172 ARG A O 1
ATOM 1426 N N . LEU A 1 173 ? 6.986 10.953 -19.518 1.00 77.56 173 LEU A N 1
ATOM 1427 C CA . LEU A 1 173 ? 7.638 11.908 -20.409 1.00 77.56 17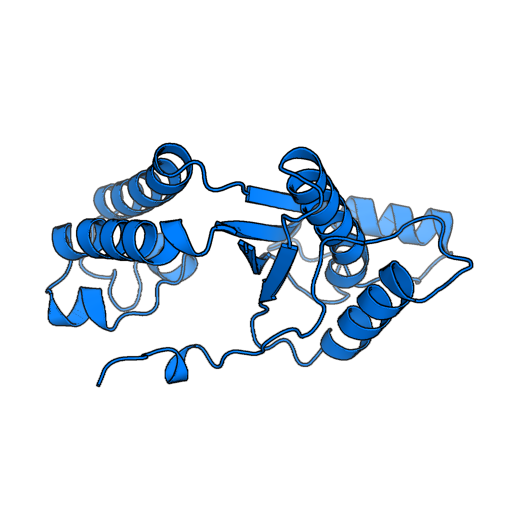3 LEU A CA 1
ATOM 1428 C C . LEU A 1 173 ? 8.651 11.254 -21.338 1.00 77.56 173 LEU A C 1
ATOM 1430 O O . LEU A 1 173 ? 8.989 11.868 -22.344 1.00 77.56 173 LEU A O 1
ATOM 1434 N N . ASP A 1 174 ? 9.132 10.049 -21.028 1.00 76.25 174 ASP A N 1
ATOM 1435 C CA . ASP A 1 174 ? 10.110 9.383 -21.880 1.00 76.25 174 ASP A CA 1
ATOM 1436 C C . ASP A 1 174 ? 9.423 8.852 -23.153 1.00 76.25 174 ASP A C 1
ATOM 1438 O O . ASP A 1 174 ? 8.612 7.918 -23.087 1.00 76.25 174 ASP A O 1
ATOM 1442 N N . PRO A 1 175 ? 9.718 9.425 -24.336 1.00 66.44 175 PRO A N 1
ATOM 1443 C CA . PRO A 1 175 ? 9.126 8.962 -25.583 1.00 66.44 175 PRO A CA 1
ATOM 1444 C C . PRO A 1 175 ? 9.585 7.546 -25.951 1.00 66.44 175 PRO A C 1
ATOM 1446 O O . PRO A 1 175 ? 8.858 6.868 -26.677 1.00 66.44 175 PRO A O 1
ATOM 1449 N N . SER A 1 176 ? 10.742 7.103 -25.444 1.00 73.50 176 SER A N 1
ATOM 1450 C CA . SER A 1 176 ? 11.297 5.764 -25.662 1.00 73.50 176 SER A CA 1
ATOM 1451 C C . SER A 1 176 ? 10.715 4.706 -24.722 1.00 73.50 176 SER A C 1
ATOM 1453 O O . SER A 1 176 ? 10.830 3.509 -24.997 1.00 73.50 176 SER A O 1
ATOM 1455 N N . SER A 1 177 ? 10.034 5.121 -23.647 1.00 73.25 177 SER A N 1
ATOM 1456 C CA . SER A 1 177 ? 9.358 4.185 -22.755 1.00 73.25 177 SER A CA 1
ATOM 1457 C C . SER A 1 177 ? 8.141 3.564 -23.441 1.00 73.25 177 SER A C 1
ATOM 1459 O O . SER A 1 177 ? 7.200 4.249 -23.853 1.00 73.25 177 SER A O 1
ATOM 1461 N N . ILE A 1 178 ? 8.134 2.232 -23.504 1.00 73.31 178 ILE A N 1
ATOM 1462 C CA . ILE A 1 178 ? 6.988 1.430 -23.960 1.00 73.31 178 ILE A CA 1
ATOM 1463 C C . ILE A 1 178 ? 5.834 1.526 -22.946 1.00 73.31 178 ILE A C 1
ATOM 1465 O O . ILE A 1 178 ? 4.661 1.421 -23.302 1.00 73.31 178 ILE A O 1
ATOM 1469 N N . LEU A 1 179 ? 6.164 1.732 -21.668 1.00 76.62 179 LEU A N 1
ATOM 1470 C CA . LEU A 1 179 ? 5.213 1.787 -20.565 1.00 76.62 179 LEU A CA 1
ATOM 1471 C C . LEU A 1 179 ? 4.851 3.242 -20.282 1.00 76.62 179 LEU A C 1
ATOM 1473 O O . LEU A 1 179 ? 5.728 4.040 -19.945 1.00 76.62 179 LEU A O 1
ATOM 1477 N N . LYS A 1 180 ? 3.561 3.575 -20.416 1.00 80.19 180 LYS A N 1
ATOM 1478 C CA . LYS A 1 180 ? 3.064 4.939 -20.220 1.00 80.19 180 LYS A CA 1
ATOM 1479 C C . LYS A 1 180 ? 1.913 5.031 -19.231 1.00 80.19 180 LYS A C 1
ATOM 1481 O O . LYS A 1 180 ? 0.996 4.210 -19.257 1.00 80.19 180 LYS A O 1
ATOM 1486 N N . THR A 1 181 ? 1.935 6.068 -18.399 1.00 80.75 181 THR A N 1
ATOM 1487 C CA . THR A 1 181 ? 0.819 6.445 -17.522 1.00 80.75 181 THR A CA 1
ATOM 1488 C C . THR A 1 181 ? 0.163 7.723 -18.035 1.00 80.75 181 THR A C 1
ATOM 1490 O O . THR A 1 181 ? 0.800 8.773 -18.089 1.00 80.75 181 THR A O 1
ATOM 1493 N N . THR A 1 182 ? -1.114 7.641 -18.407 1.00 84.62 182 THR A N 1
ATOM 1494 C CA . THR A 1 182 ? -1.898 8.754 -18.975 1.00 84.62 182 THR A CA 1
ATOM 1495 C C . THR A 1 182 ? -2.901 9.331 -17.983 1.00 84.62 182 THR A C 1
ATOM 1497 O O . THR A 1 182 ? -3.216 10.514 -18.046 1.00 84.62 182 THR A O 1
ATOM 1500 N N . ASN A 1 183 ? -3.370 8.506 -17.046 1.00 83.81 183 ASN A N 1
ATOM 1501 C CA . ASN A 1 183 ? -4.451 8.823 -16.115 1.00 83.81 183 ASN A CA 1
ATOM 1502 C C . ASN A 1 183 ? -3.942 9.136 -14.698 1.00 83.81 183 ASN A C 1
ATOM 1504 O O . ASN A 1 183 ? -4.737 9.243 -13.769 1.00 83.81 183 ASN A O 1
ATOM 1508 N N . LEU A 1 184 ? -2.628 9.294 -14.511 1.00 83.56 184 LEU A N 1
ATOM 1509 C CA . LEU A 1 184 ? -2.016 9.672 -13.235 1.00 83.56 184 LEU A CA 1
ATOM 1510 C C . LEU A 1 184 ? -1.475 11.106 -13.276 1.00 83.56 184 LEU A C 1
ATOM 1512 O O . LEU A 1 184 ? -0.743 11.494 -14.186 1.00 83.56 184 LEU A O 1
ATOM 1516 N N . ILE A 1 185 ? -1.821 11.886 -12.255 1.00 77.19 185 ILE A N 1
ATOM 1517 C CA . ILE A 1 185 ? -1.326 13.233 -11.991 1.00 77.19 185 ILE A CA 1
ATOM 1518 C C . ILE A 1 185 ? -0.165 13.117 -10.998 1.00 77.19 185 ILE A C 1
ATOM 1520 O O . ILE A 1 185 ? -0.327 12.659 -9.870 1.00 77.19 185 ILE A O 1
ATOM 1524 N N . GLU A 1 186 ? 1.014 13.542 -11.442 1.00 63.09 186 GLU A N 1
ATOM 1525 C CA . GLU A 1 186 ? 2.314 13.278 -10.806 1.00 63.09 186 GLU A CA 1
ATOM 1526 C C . GLU A 1 186 ? 2.719 14.197 -9.658 1.00 63.09 186 GLU A C 1
ATOM 1528 O O . GLU A 1 186 ? 3.811 14.023 -9.117 1.00 63.09 186 GLU A O 1
ATOM 1533 N N . LYS A 1 187 ? 1.906 15.180 -9.262 1.00 55.88 187 LYS A N 1
ATOM 1534 C CA . LYS A 1 187 ? 2.284 15.979 -8.095 1.00 55.88 187 LYS A CA 1
ATOM 1535 C C . LYS A 1 187 ? 2.018 15.138 -6.847 1.00 55.88 187 LYS A C 1
ATOM 1537 O O . LYS A 1 187 ? 0.926 15.187 -6.297 1.00 55.88 187 LYS A O 1
ATOM 1542 N N . GLY A 1 188 ? 3.003 14.323 -6.467 1.00 50.66 188 GLY A N 1
ATOM 1543 C CA . GLY A 1 188 ? 3.025 13.622 -5.193 1.00 50.66 188 GLY A CA 1
ATOM 1544 C C . GLY A 1 188 ? 2.932 14.663 -4.090 1.00 50.66 188 GLY A C 1
ATOM 1545 O O . GLY A 1 188 ? 3.846 15.470 -3.916 1.00 50.66 188 GLY A O 1
ATOM 1546 N N . PHE A 1 189 ? 1.796 14.709 -3.407 1.00 52.59 189 PHE A N 1
ATOM 1547 C CA . PHE A 1 189 ? 1.659 15.536 -2.220 1.00 52.59 189 PHE A CA 1
ATOM 1548 C C . PHE A 1 189 ? 2.196 14.726 -1.050 1.00 52.59 189 PHE A C 1
ATOM 1550 O O . PHE A 1 189 ? 1.618 13.706 -0.681 1.00 52.59 189 PHE A O 1
ATOM 1557 N N . PHE A 1 190 ? 3.318 15.177 -0.499 1.00 54.09 190 PHE A N 1
ATOM 1558 C CA . PHE A 1 190 ? 3.812 14.702 0.786 1.00 54.09 190 PHE A CA 1
ATOM 1559 C C . PHE A 1 190 ? 2.997 15.417 1.847 1.00 54.09 190 PHE A C 1
ATOM 1561 O O . PHE A 1 190 ? 3.062 16.644 1.969 1.00 54.09 190 PHE A O 1
ATOM 1568 N N . VAL A 1 191 ? 2.163 14.663 2.546 1.00 53.41 191 VAL A N 1
ATOM 1569 C CA . VAL A 1 191 ? 1.340 15.194 3.625 1.00 53.41 191 VAL A CA 1
ATOM 1570 C C . VAL A 1 191 ? 1.950 14.700 4.925 1.00 53.41 191 VAL A C 1
ATOM 1572 O O . VAL A 1 191 ? 1.955 13.506 5.188 1.00 53.41 191 VAL A O 1
ATOM 1575 N N . ASP A 1 192 ? 2.459 15.624 5.737 1.00 50.44 192 ASP A N 1
ATOM 1576 C CA . ASP A 1 192 ? 2.752 15.356 7.146 1.00 50.44 192 ASP A CA 1
ATOM 1577 C C . ASP A 1 192 ? 1.436 14.933 7.815 1.00 50.44 192 ASP A C 1
ATOM 1579 O O . ASP A 1 192 ? 0.496 15.737 7.885 1.00 50.44 192 ASP A O 1
ATOM 1583 N N . SER A 1 193 ? 1.343 13.678 8.271 1.00 49.50 193 SER A N 1
ATOM 1584 C CA . SER A 1 193 ? 0.111 13.112 8.841 1.00 49.50 193 SER A CA 1
ATOM 1585 C C . SER A 1 193 ? -0.430 13.948 10.008 1.00 49.50 193 SER A C 1
ATOM 1587 O O . SER A 1 193 ? -1.642 14.009 10.218 1.00 49.50 193 SER A O 1
ATOM 1589 N N . LYS A 1 194 ? 0.433 14.719 10.689 1.00 46.69 194 LYS A N 1
ATOM 1590 C CA . LYS A 1 194 ? 0.064 15.621 11.793 1.00 46.69 194 LYS A CA 1
ATOM 1591 C C . LYS A 1 194 ? -0.607 16.924 11.354 1.00 46.69 194 LYS A C 1
ATOM 1593 O O . LYS A 1 194 ? -1.194 17.608 12.189 1.00 46.69 194 LYS A O 1
ATOM 1598 N N . LYS A 1 195 ? -0.521 17.296 10.073 1.00 43.81 195 LYS A N 1
ATOM 1599 C CA . LYS A 1 195 ? -1.088 18.544 9.523 1.00 43.81 195 LYS A CA 1
ATOM 1600 C C . LYS A 1 195 ? -2.354 18.324 8.694 1.00 43.81 195 LYS A C 1
ATOM 1602 O O . LYS A 1 195 ? -2.945 19.294 8.231 1.00 43.81 195 LYS A O 1
ATOM 1607 N N . ALA A 1 196 ? -2.783 17.074 8.516 1.00 43.12 196 ALA A N 1
ATOM 1608 C CA . ALA A 1 196 ? -3.918 16.707 7.668 1.00 43.12 196 ALA A CA 1
ATOM 1609 C C . ALA A 1 196 ? -5.308 16.950 8.300 1.00 43.12 196 ALA A C 1
ATOM 1611 O O . ALA A 1 196 ? -6.323 16.659 7.669 1.00 43.12 196 ALA A O 1
ATOM 1612 N N . CYS A 1 197 ? -5.388 17.509 9.513 1.00 40.16 197 CYS A N 1
ATOM 1613 C CA . CYS A 1 197 ? -6.657 17.947 10.097 1.00 40.16 197 CYS A CA 1
ATOM 1614 C C . CYS A 1 197 ? -7.120 19.266 9.462 1.00 40.16 197 CYS A C 1
ATOM 1616 O O . CYS A 1 197 ? -6.801 20.350 9.944 1.00 40.16 197 CYS A O 1
ATOM 1618 N N . LEU A 1 198 ? -7.921 19.179 8.399 1.00 36.00 198 LEU A N 1
ATOM 1619 C CA . LEU A 1 198 ? -8.783 20.280 7.969 1.00 36.00 198 LEU A CA 1
ATOM 1620 C C . LEU A 1 198 ? -10.039 20.303 8.852 1.00 36.00 198 LEU A C 1
ATOM 1622 O O . LEU A 1 198 ? -11.108 19.867 8.436 1.00 36.00 198 LEU A O 1
ATOM 1626 N N . TYR A 1 199 ? -9.894 20.799 10.078 1.00 32.84 199 TYR A N 1
ATOM 1627 C CA . TYR A 1 199 ? -11.020 21.230 10.902 1.00 32.84 199 TYR A CA 1
ATOM 1628 C C . TYR A 1 199 ? -10.729 22.638 11.425 1.00 32.84 199 TYR A C 1
ATOM 1630 O O . TYR A 1 199 ? -9.919 22.809 12.332 1.00 32.84 199 TYR A O 1
ATOM 1638 N N . ASN A 1 200 ? -11.393 23.618 10.811 1.00 33.19 200 ASN A N 1
ATOM 1639 C CA . ASN A 1 200 ? -11.867 24.839 11.459 1.00 33.19 200 ASN A CA 1
ATOM 1640 C C . ASN A 1 200 ? -13.387 24.847 11.308 1.00 33.19 200 ASN A C 1
ATOM 1642 O O . ASN A 1 200 ? -13.842 24.547 10.179 1.00 33.19 200 ASN A O 1
#

Radius of gyration: 18.79 Å; Cα contacts (8 Å, |Δi|>4): 259; chains: 1; bounding box: 45×40×53 Å

pLDDT: mean 86.71, std 13.52, range [32.84, 97.56]

Nearest PDB structures (foldseek):
  1lrz-assembly1_A  TM=2.818E-01  e=1.453E+00  Staphylococcus aureus

Solvent-accessible surface area (backbone atoms only — not comparable to full-atom values): 11434 Å² total; per-residue (Å²): 92,26,45,29,43,42,52,73,44,48,84,55,65,70,54,44,78,38,80,92,46,45,45,33,37,43,38,32,40,47,42,45,59,90,48,45,67,58,53,52,52,50,52,40,56,60,37,47,75,79,38,56,68,73,52,39,73,70,63,84,89,50,73,67,37,50,74,68,34,38,82,93,29,57,87,53,52,72,68,54,40,51,47,55,52,49,53,56,57,48,47,35,60,78,70,67,44,50,74,49,67,35,79,44,51,25,65,60,49,47,54,49,32,31,75,77,72,34,82,88,49,73,72,42,60,64,71,67,37,46,62,55,42,52,49,51,52,27,51,56,28,52,75,77,31,88,84,35,35,29,38,42,33,38,64,85,49,83,88,54,42,71,59,51,54,52,49,52,48,40,31,58,69,40,85,85,46,90,57,71,47,84,29,58,45,81,71,60,49,69,55,60,80,90,69,69,74,92,75,132

Mean predicted aligned error: 6.73 Å

Foldseek 3Di:
DKEKEKDKDLFPFQCLPDPVRQKIKIKIKIHDPVCVVVLLVQLLVLCVVPDPNVCSVPDDDDLVCLCVLHDPRVPPDPVSSVVSVVSNVVSCVVSVIDMAMDMDRSVVVQVVCCVPVNPPDTDRVCLVTLLVSLLVVLVVQVVVHLQRAYEYEYEDDPPCVVSNLVSQCCQDPPPPDPHHRRRYDPPHDHDPPNPPDPDD